Protein AF-K4KGX3-F1 (afdb_monomer)

Radius of gyration: 32.07 Å; Cα contacts (8 Å, |Δi|>4): 216; chains: 1; bounding box: 105×45×101 Å

Secondary structure (DSSP, 8-state):
-HHHHHHHHHHHHHHHTTSSHHHHHHHHHHHHHHHHHHGGGTTS-TTTTTGGGSHHHHHHHHHHHGGGHHHHHHHHTT---EEEETTEEEEEPPPPPTTS-SS--EEEEEEETTTTEEEEEEEETTEEEEEEPPPTT-SSPPPPPPPHHHHHHHHHHHHHHHHHHHHHHHHHHHHHHHHHHHHHHHHHHHTTS-HHHHHHHHHHHHHHHHHHHHHHTTHHHHHHHHHHHHHHHHHHHHTTSS--PPPP--------

pLDDT: mean 71.33, std 20.29, range [33.28, 97.19]

InterPro domains:
  IPR061272 Inhibitor of vertebrate lysozyme (Ivy)-like domain [PF08816] (57-136)

Nearest PDB structures (foldseek):
  5wzp-assembly2_B  TM=5.529E-01  e=9.180E+00  Bifidobacterium bifidum

Foldseek 3Di:
DVVVVVVVVVVVVVVVVVPPVVVVVVVVVVLVVVCVVLVVQFFAQCVVVVVCVPVSNVVCLCVQQPVNSVVQVVQQNQWGGFHDDPQKTKTKGDFDPCPPAPATWIKMWIAGSVQRKIKMWTQDNLAIDITIDCGPPDPDRDDDDDDPVCVVSRVSSVVVVVVVVVVVVVLVCVLVVVVVVVVVVLVVDVVPDDPVVSVVVVVVVVVVSVVVVVVSVCVVVVVVVVVVVVVVVVVVVVVPVPPDDDDDDDDDDDDD

Sequence (256 aa):
MRKLKLGLCLLVCCSLVGCATSLIVGNQMQNRLMGALIKPLVGFDPNDVNLFEIPVVKERMTNLLGEHYEPTMALLRTAQEIQQEGALYYVVSRYAPEEVTQYTNQAAMIWNADTNQLAVLLIEDGLPAMFAEPVEGMVEAITPTLPTELVEGYEQAVAYKQQIENTHKQLQALPDAIEKSIQDSVEHTVQDSEPYKAYSEVMGYKQSLEKTKEQVERIPDEVEKSLQQSGEKTRTRLGKSATSLPQGTSAPASGS

Mean predicted aligned error: 18.02 Å

Structure (mmCIF, N/CA/C/O backbone):
data_AF-K4KGX3-F1
#
_entry.id   AF-K4KGX3-F1
#
loop_
_atom_site.group_PDB
_atom_site.id
_atom_site.type_symbol
_atom_site.label_atom_id
_atom_site.label_alt_id
_atom_site.label_comp_id
_atom_site.label_asym_id
_atom_site.label_entity_id
_atom_site.label_seq_id
_atom_site.pdbx_PDB_ins_code
_atom_site.Cartn_x
_atom_site.Cartn_y
_atom_site.Cartn_z
_atom_site.occupancy
_atom_site.B_iso_or_equiv
_atom_site.auth_seq_id
_atom_site.auth_comp_id
_atom_site.auth_asym_id
_atom_site.auth_atom_id
_atom_site.pdbx_PDB_model_num
ATOM 1 N N . MET A 1 1 ? -21.024 30.608 -56.275 1.00 52.12 1 MET A N 1
ATOM 2 C CA . MET A 1 1 ? -20.796 31.069 -54.881 1.00 52.12 1 MET A CA 1
ATOM 3 C C . MET A 1 1 ? -21.235 30.077 -53.792 1.00 52.12 1 MET A C 1
ATOM 5 O O . MET A 1 1 ? -20.500 29.932 -52.827 1.00 52.12 1 MET A O 1
ATOM 9 N N . ARG A 1 2 ? -22.362 29.350 -53.917 1.00 53.75 2 ARG A N 1
ATOM 10 C CA . ARG A 1 2 ? -22.793 28.354 -52.900 1.00 53.75 2 ARG A CA 1
ATOM 11 C C . ARG A 1 2 ? -21.877 27.124 -52.770 1.00 53.75 2 ARG A C 1
ATOM 13 O O . ARG A 1 2 ? -21.622 26.687 -51.657 1.00 53.75 2 ARG A O 1
ATOM 20 N N . LYS A 1 3 ? -21.322 26.613 -53.876 1.00 50.97 3 LYS A N 1
ATOM 21 C CA . LYS A 1 3 ? -20.429 25.435 -53.853 1.00 50.97 3 LYS A CA 1
ATOM 22 C C . LYS A 1 3 ? -19.034 25.714 -53.269 1.00 50.97 3 LYS A C 1
ATOM 24 O O . LYS A 1 3 ? -18.430 24.815 -52.705 1.00 50.97 3 LYS A O 1
ATOM 29 N N . LEU A 1 4 ? -18.569 26.967 -53.326 1.00 52.38 4 LEU A N 1
ATOM 30 C CA . LEU A 1 4 ? -17.289 27.388 -52.739 1.00 52.38 4 LEU A CA 1
ATOM 31 C C . LEU A 1 4 ? -17.376 27.517 -51.207 1.00 52.38 4 LEU A C 1
ATOM 33 O O . LEU A 1 4 ? -16.448 27.143 -50.502 1.00 52.38 4 LEU A O 1
ATOM 37 N N . LYS A 1 5 ? -18.527 27.970 -50.687 1.00 54.66 5 LYS A N 1
ATOM 38 C CA . LYS A 1 5 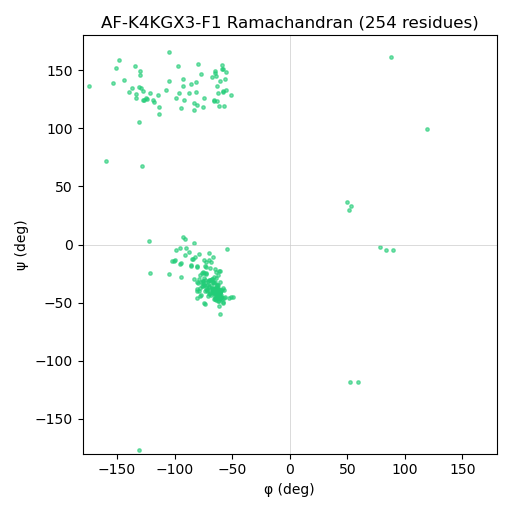? -18.789 28.036 -49.239 1.00 54.66 5 LYS A CA 1
ATOM 39 C C . LYS A 1 5 ? -18.973 26.650 -48.608 1.00 54.66 5 LYS A C 1
ATOM 41 O O . LYS A 1 5 ? -18.568 26.453 -47.470 1.00 54.66 5 LYS A O 1
ATOM 46 N N . LEU A 1 6 ? -19.523 25.687 -49.354 1.00 56.56 6 LEU A N 1
ATOM 47 C CA . LEU A 1 6 ? -19.696 24.310 -48.876 1.00 56.56 6 LEU A CA 1
ATOM 48 C C . LEU A 1 6 ? -18.360 23.548 -48.794 1.00 56.56 6 LEU A C 1
ATOM 50 O O . LEU A 1 6 ? -18.130 22.829 -47.829 1.00 56.56 6 LEU A O 1
ATOM 54 N N . GLY A 1 7 ? -17.457 23.760 -49.761 1.00 58.72 7 GLY A N 1
ATOM 55 C CA . GLY A 1 7 ? -16.110 23.176 -49.732 1.00 58.72 7 GLY A CA 1
ATOM 56 C C . GLY A 1 7 ? -15.231 23.739 -48.611 1.00 58.72 7 GLY A C 1
ATOM 57 O O . GLY A 1 7 ? -14.518 22.987 -47.957 1.00 58.72 7 GLY A O 1
ATOM 58 N N . LEU A 1 8 ? -15.339 25.044 -48.333 1.00 58.88 8 LEU A N 1
ATOM 59 C CA . LEU A 1 8 ? -14.605 25.692 -47.241 1.00 58.88 8 LEU A CA 1
ATOM 60 C C . LEU A 1 8 ? -15.068 25.195 -45.859 1.00 58.88 8 LEU A C 1
ATOM 62 O O . LEU A 1 8 ? -14.241 24.973 -44.984 1.00 58.88 8 LEU A O 1
ATOM 66 N N . CYS A 1 9 ? -16.373 24.966 -45.675 1.00 59.06 9 CYS A N 1
ATOM 67 C CA . CYS A 1 9 ? -16.911 24.429 -44.421 1.00 59.06 9 CYS A CA 1
ATOM 68 C C . CYS A 1 9 ? -16.444 22.987 -44.167 1.00 59.06 9 CYS A C 1
ATOM 70 O O . CYS A 1 9 ? -16.088 22.646 -43.044 1.00 59.06 9 CYS A O 1
ATOM 72 N N . LEU A 1 10 ? -16.387 22.157 -45.215 1.00 59.59 10 LEU A N 1
ATOM 73 C CA . LEU A 1 10 ? -15.948 20.764 -45.097 1.00 59.59 10 LEU A CA 1
ATOM 74 C C . LEU A 1 10 ? -14.438 20.653 -44.811 1.00 59.59 10 LEU A C 1
ATOM 76 O O . LEU A 1 10 ? -14.019 19.806 -44.030 1.00 59.59 10 LEU A O 1
ATOM 80 N N . LEU A 1 11 ? -13.629 21.554 -45.381 1.00 59.22 11 LEU A N 1
ATOM 81 C CA . LEU A 1 11 ? -12.178 21.597 -45.174 1.00 59.22 11 LEU A CA 1
ATOM 82 C C . LEU A 1 11 ? -11.786 22.132 -43.782 1.00 59.22 11 LEU A C 1
ATOM 84 O O . LEU A 1 11 ? -10.792 21.682 -43.218 1.00 59.22 11 LEU A O 1
ATOM 88 N N . VAL A 1 12 ? -12.590 23.029 -43.197 1.00 62.19 12 VAL A N 1
ATOM 89 C CA . VAL A 1 12 ? -12.412 23.518 -41.815 1.00 62.19 12 VAL A CA 1
ATOM 90 C C . VAL A 1 12 ? -12.844 22.472 -40.778 1.00 62.19 12 VAL A C 1
ATOM 92 O O . VAL A 1 12 ? -12.199 22.337 -39.744 1.00 62.19 12 VAL A O 1
ATOM 95 N N . CYS A 1 13 ? -13.877 21.666 -41.046 1.00 57.91 13 CYS A N 1
ATOM 96 C CA . CYS A 1 13 ? -14.270 20.591 -40.127 1.00 57.91 13 CYS A CA 1
ATOM 97 C C . CYS A 1 13 ? -13.233 19.456 -40.047 1.00 57.91 13 CYS A C 1
ATOM 99 O O . CYS A 1 13 ? -13.076 18.864 -38.984 1.00 57.91 13 CYS A O 1
ATOM 101 N N . CYS A 1 14 ? -12.489 19.171 -41.121 1.00 56.81 14 CYS A N 1
ATOM 102 C CA . CYS A 1 14 ? -11.453 18.131 -41.105 1.00 56.81 14 CYS A CA 1
ATOM 103 C C . CYS A 1 14 ? -10.166 18.542 -40.366 1.00 56.81 14 CYS A C 1
ATOM 105 O O . CYS A 1 14 ? -9.447 17.665 -39.894 1.00 56.81 14 CYS A O 1
ATOM 107 N N . SER A 1 15 ? -9.870 19.840 -40.229 1.00 57.84 15 SER A N 1
ATOM 108 C CA . SER A 1 15 ? -8.663 20.309 -39.531 1.00 57.84 15 SER A CA 1
ATOM 109 C C . SER A 1 15 ? -8.832 20.452 -38.013 1.00 57.84 15 SER A C 1
ATOM 111 O O . SER A 1 15 ? -7.829 20.463 -37.306 1.00 57.84 15 SER A O 1
ATOM 113 N N . LEU A 1 16 ? -10.066 20.498 -37.487 1.00 53.00 16 LEU A N 1
ATOM 114 C CA . LEU A 1 16 ? -10.316 20.582 -36.037 1.00 53.00 16 LEU A CA 1
ATOM 115 C C . LEU A 1 16 ? -10.337 19.219 -35.316 1.00 53.00 16 LEU A C 1
ATOM 117 O O . LEU A 1 16 ? -10.156 19.176 -34.101 1.00 53.00 16 LEU A O 1
ATOM 121 N N . VAL A 1 17 ? -10.508 18.101 -36.029 1.00 56.62 17 VAL A N 1
ATOM 122 C CA . VAL A 1 17 ? -10.560 16.751 -35.418 1.00 56.62 17 VAL A CA 1
ATOM 123 C C . VAL A 1 17 ? -9.154 16.179 -35.144 1.00 56.62 17 VAL A C 1
ATOM 125 O O . VAL A 1 17 ? -9.010 15.209 -34.409 1.00 56.62 17 VAL A O 1
ATOM 128 N N . GLY A 1 18 ? -8.092 16.809 -35.663 1.00 52.88 18 GLY A N 1
ATOM 129 C CA . GLY A 1 18 ? -6.705 16.346 -35.505 1.00 52.88 18 GLY A CA 1
ATOM 130 C C . GLY A 1 18 ? -6.033 16.668 -34.163 1.00 52.88 18 GLY A C 1
ATOM 131 O O . GLY A 1 18 ? -4.937 16.175 -33.912 1.00 52.88 18 GLY A O 1
ATOM 132 N N . CYS A 1 19 ? -6.648 17.478 -33.295 1.00 55.59 19 CYS A N 1
ATOM 133 C CA . CYS A 1 19 ? -6.020 17.910 -32.037 1.00 55.59 19 CYS A CA 1
ATOM 134 C C . CYS A 1 19 ? -6.522 17.167 -30.788 1.00 55.59 19 CYS A C 1
ATOM 136 O O . CYS A 1 19 ? -5.875 17.243 -29.748 1.00 55.59 19 CYS A O 1
ATOM 138 N N . ALA A 1 20 ? -7.634 16.430 -30.871 1.00 51.97 20 ALA A N 1
ATOM 139 C CA . ALA A 1 20 ? -8.210 15.732 -29.715 1.00 51.97 20 ALA A CA 1
ATOM 140 C C . ALA A 1 20 ? -7.776 14.257 -29.599 1.00 51.97 20 ALA A C 1
ATOM 142 O O . ALA A 1 20 ? -7.892 13.659 -28.533 1.00 51.97 20 ALA A O 1
ATOM 143 N N . THR A 1 21 ? -7.237 13.657 -30.664 1.00 51.06 21 THR A N 1
ATOM 144 C CA . THR A 1 21 ? -6.827 12.240 -30.668 1.00 51.06 21 THR A CA 1
ATOM 145 C C . THR A 1 21 ? -5.466 11.982 -30.018 1.00 51.06 21 THR A C 1
ATOM 147 O O . THR A 1 21 ? -5.195 10.854 -29.613 1.00 51.06 21 THR A O 1
ATOM 150 N N . SER A 1 22 ? -4.613 12.999 -29.860 1.00 49.84 22 SER A N 1
ATOM 151 C CA . SER A 1 22 ? -3.269 12.817 -29.283 1.00 49.84 22 SER A CA 1
ATOM 152 C C . SER A 1 22 ? -3.274 12.555 -27.773 1.00 49.84 22 SER A C 1
ATOM 154 O O . SER A 1 22 ? -2.355 11.917 -27.270 1.00 49.84 22 SER A O 1
ATOM 156 N N . LEU A 1 23 ? -4.310 12.989 -27.048 1.00 50.88 23 LEU A N 1
ATOM 157 C CA . LEU A 1 23 ? -4.444 12.730 -25.606 1.00 50.88 23 LEU A CA 1
ATOM 158 C C . LEU A 1 23 ? -4.868 11.284 -25.307 1.00 50.88 23 LEU A C 1
ATOM 160 O O . LEU A 1 23 ? -4.430 10.712 -24.316 1.00 50.88 23 LEU A O 1
ATOM 164 N N . ILE A 1 24 ? -5.647 10.667 -26.199 1.00 52.00 24 ILE A N 1
ATOM 165 C CA . ILE A 1 24 ? -6.126 9.285 -26.037 1.00 52.00 24 ILE A CA 1
ATOM 166 C C . ILE A 1 24 ? -5.006 8.276 -26.350 1.00 52.00 24 ILE A C 1
ATOM 168 O O . ILE A 1 24 ? -4.874 7.261 -25.674 1.00 52.00 24 ILE A O 1
ATOM 172 N N . VAL A 1 25 ? -4.141 8.572 -27.329 1.00 50.47 25 VAL A N 1
ATOM 173 C CA . VAL A 1 25 ? -2.961 7.735 -27.639 1.00 50.47 25 VAL A CA 1
ATOM 174 C C . VAL A 1 25 ? -1.832 7.925 -26.612 1.00 50.47 25 VAL A C 1
ATOM 176 O O . VAL A 1 25 ? -1.026 7.019 -26.406 1.00 50.47 25 VAL A O 1
ATOM 179 N N . GLY A 1 26 ? -1.789 9.072 -25.926 1.00 51.06 26 GLY A N 1
ATOM 180 C CA . GLY A 1 26 ? -0.804 9.350 -24.878 1.00 51.06 26 GLY A CA 1
ATOM 181 C C . GLY A 1 26 ? -0.889 8.397 -23.681 1.00 51.06 26 GLY A C 1
ATOM 182 O O . GLY A 1 26 ? 0.149 8.007 -23.147 1.00 51.06 26 GLY A O 1
ATOM 183 N N . ASN A 1 27 ? -2.093 7.953 -23.299 1.00 54.47 27 ASN A N 1
ATOM 184 C CA . ASN A 1 27 ? -2.271 7.154 -22.081 1.00 54.47 27 ASN A CA 1
ATOM 185 C C . ASN A 1 27 ? -1.838 5.684 -22.244 1.00 54.47 27 ASN A C 1
ATOM 187 O O . ASN A 1 27 ? -1.243 5.096 -21.343 1.00 54.47 27 ASN A O 1
ATOM 191 N N . GLN A 1 28 ? -1.989 5.105 -23.444 1.00 56.62 28 GLN A N 1
ATOM 192 C CA . GLN A 1 28 ? -1.482 3.751 -23.725 1.00 56.62 28 GLN A CA 1
ATOM 193 C C . GLN A 1 28 ? 0.051 3.652 -23.648 1.00 56.62 28 GLN A C 1
ATOM 195 O O . GLN A 1 28 ? 0.595 2.596 -23.319 1.00 56.62 28 GLN A O 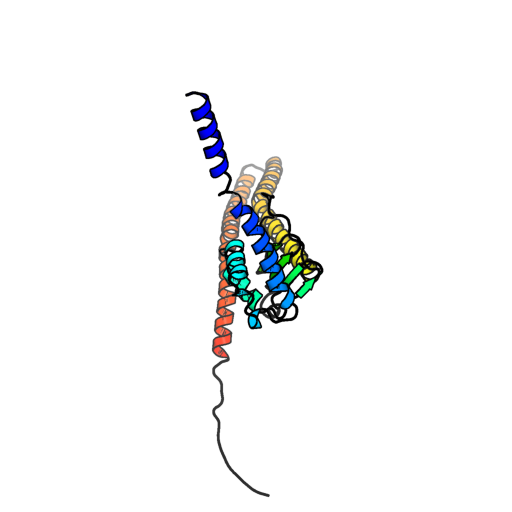1
ATOM 200 N N . MET A 1 29 ? 0.760 4.748 -23.931 1.00 60.47 29 MET A N 1
ATOM 201 C CA . MET A 1 29 ? 2.216 4.813 -23.782 1.00 60.47 29 MET A CA 1
ATOM 202 C C . MET A 1 29 ? 2.640 4.846 -22.309 1.00 60.47 29 MET A C 1
ATOM 204 O O . MET A 1 29 ? 3.605 4.176 -21.948 1.00 60.47 29 MET A O 1
ATOM 208 N N . GLN A 1 30 ? 1.908 5.564 -21.451 1.00 61.66 30 GLN A N 1
ATOM 209 C CA . GLN A 1 30 ? 2.159 5.590 -20.001 1.00 61.66 30 GLN A CA 1
ATOM 210 C C . GLN A 1 30 ? 1.932 4.212 -19.366 1.00 61.66 30 GLN A C 1
ATOM 212 O O . GLN A 1 30 ? 2.707 3.761 -18.524 1.00 61.66 30 GLN A O 1
ATOM 217 N N . ASN A 1 31 ? 0.916 3.511 -19.858 1.00 61.81 31 ASN A N 1
ATOM 218 C CA . ASN A 1 31 ? 0.537 2.176 -19.432 1.00 61.81 31 ASN A CA 1
ATOM 219 C C . ASN A 1 31 ? 1.645 1.130 -19.736 1.00 61.81 31 ASN A C 1
ATOM 221 O O . ASN A 1 31 ? 2.067 0.358 -18.872 1.00 61.81 31 ASN A O 1
ATOM 225 N N . ARG A 1 32 ? 2.263 1.208 -20.925 1.00 68.25 32 ARG A N 1
ATOM 226 C CA . ARG A 1 32 ? 3.453 0.399 -21.267 1.00 68.25 32 ARG A CA 1
ATOM 227 C C . ARG A 1 32 ? 4.719 0.815 -20.518 1.00 68.25 32 ARG A C 1
ATOM 229 O O . ARG A 1 32 ? 5.572 -0.036 -20.265 1.00 68.25 32 ARG A O 1
ATOM 236 N N . LEU A 1 33 ? 4.851 2.097 -20.184 1.00 75.50 33 LEU A N 1
ATOM 237 C CA . LEU A 1 33 ? 6.023 2.635 -19.498 1.00 75.50 33 LEU A CA 1
ATOM 238 C C . LEU A 1 33 ? 6.155 2.064 -18.084 1.00 75.50 33 LEU A C 1
ATOM 240 O O . LEU A 1 33 ? 7.234 1.603 -17.725 1.00 75.50 33 LEU A O 1
ATOM 244 N N . MET A 1 34 ? 5.066 2.033 -17.314 1.00 79.50 34 MET A N 1
ATOM 245 C CA . MET A 1 34 ? 5.088 1.498 -15.949 1.00 79.50 34 MET A CA 1
ATOM 246 C C . MET A 1 34 ? 5.481 0.023 -15.906 1.00 79.50 34 MET A C 1
ATOM 248 O O . MET A 1 34 ? 6.354 -0.365 -15.132 1.00 79.50 34 MET A O 1
ATOM 252 N N . GLY A 1 35 ? 4.926 -0.788 -16.808 1.00 76.81 35 GLY A N 1
ATOM 253 C CA . GLY A 1 35 ? 5.306 -2.195 -16.906 1.00 76.81 35 GLY A CA 1
ATOM 254 C C . GLY A 1 35 ? 6.736 -2.422 -17.359 1.00 76.81 35 GLY A C 1
ATOM 255 O O . GLY A 1 35 ? 7.403 -3.306 -16.832 1.00 76.81 35 GLY A O 1
ATOM 256 N N . ALA A 1 36 ? 7.228 -1.628 -18.309 1.00 82.56 36 ALA A N 1
ATOM 257 C CA . ALA A 1 36 ? 8.626 -1.695 -18.725 1.00 82.56 36 ALA A CA 1
ATOM 258 C C . ALA A 1 36 ? 9.591 -1.260 -17.608 1.00 82.56 36 ALA A C 1
ATOM 260 O O . ALA A 1 36 ? 10.726 -1.727 -17.575 1.00 82.56 36 ALA A O 1
ATOM 261 N N . LEU A 1 37 ? 9.134 -0.389 -16.707 1.00 86.25 37 LEU A N 1
ATOM 262 C CA . LEU A 1 37 ? 9.908 0.134 -15.589 1.00 86.25 37 LEU A CA 1
ATOM 263 C C . LEU A 1 37 ? 9.966 -0.838 -14.407 1.00 86.25 37 LEU A C 1
ATOM 265 O O . LEU A 1 37 ? 11.046 -1.059 -13.879 1.00 86.25 37 LEU A O 1
ATOM 269 N N . ILE A 1 38 ? 8.838 -1.431 -14.004 1.00 87.75 38 ILE A N 1
ATOM 270 C CA . ILE A 1 38 ? 8.779 -2.285 -12.806 1.00 87.75 38 ILE A CA 1
ATOM 271 C C . ILE A 1 38 ? 9.288 -3.704 -13.087 1.00 87.75 38 ILE A C 1
ATOM 273 O O . ILE A 1 38 ? 9.982 -4.277 -12.252 1.00 87.75 38 ILE A O 1
ATOM 277 N N . LYS A 1 39 ? 8.998 -4.276 -14.265 1.00 89.75 39 LYS A N 1
ATOM 278 C CA . LYS A 1 39 ? 9.360 -5.671 -14.588 1.00 89.75 39 LYS A CA 1
ATOM 279 C C . LYS A 1 39 ? 10.841 -6.010 -14.370 1.00 89.75 39 LYS A C 1
ATOM 281 O O . LYS A 1 39 ? 11.106 -7.054 -13.784 1.00 89.75 39 LYS A O 1
ATOM 286 N N . PRO A 1 40 ? 11.810 -5.182 -14.806 1.00 93.19 40 PRO A N 1
ATOM 287 C CA . PRO A 1 40 ? 13.228 -5.464 -14.587 1.00 93.19 40 PRO A CA 1
ATOM 288 C C . PRO A 1 40 ? 13.680 -5.324 -13.127 1.00 93.19 40 PRO A C 1
ATOM 290 O O . PRO A 1 40 ? 14.789 -5.740 -12.812 1.00 93.19 40 PRO A O 1
ATOM 293 N N . LEU A 1 41 ? 12.861 -4.710 -12.267 1.00 94.69 41 LEU A N 1
ATOM 294 C CA . LEU A 1 41 ? 13.182 -4.420 -10.867 1.00 94.69 41 LEU A CA 1
ATOM 295 C C . LEU A 1 41 ? 12.658 -5.491 -9.903 1.00 94.69 41 LEU A C 1
ATOM 297 O O . LEU A 1 41 ? 12.915 -5.401 -8.707 1.00 94.69 41 LEU A O 1
ATOM 301 N N . VAL A 1 42 ? 11.943 -6.506 -10.396 1.00 95.94 42 VAL A N 1
ATOM 302 C CA . VAL A 1 42 ? 11.516 -7.640 -9.566 1.00 95.94 42 VAL A CA 1
ATOM 303 C C . VAL A 1 42 ? 12.745 -8.312 -8.953 1.00 95.94 42 VAL A C 1
ATOM 305 O O . VAL A 1 42 ? 13.720 -8.592 -9.652 1.00 95.94 42 VAL A O 1
ATOM 308 N N . GLY A 1 43 ? 12.692 -8.556 -7.646 1.00 95.88 43 GLY A N 1
ATOM 309 C CA . GLY A 1 43 ? 13.798 -9.111 -6.868 1.00 95.88 43 GLY A CA 1
ATOM 310 C C . GLY A 1 43 ? 14.756 -8.081 -6.263 1.00 95.88 43 GLY A C 1
ATOM 311 O O . GLY A 1 43 ? 15.666 -8.461 -5.530 1.00 95.88 43 GLY A O 1
ATOM 312 N N . PHE A 1 44 ? 14.587 -6.788 -6.556 1.00 97.19 44 PHE A N 1
ATOM 313 C CA . PHE A 1 44 ? 15.398 -5.723 -5.960 1.00 97.19 44 PHE A CA 1
ATOM 314 C C . PHE A 1 44 ? 14.701 -5.071 -4.765 1.00 97.19 44 PHE A C 1
ATOM 316 O O . PHE A 1 44 ? 13.471 -4.992 -4.722 1.00 97.19 44 PHE A O 1
ATOM 323 N N . ASP A 1 45 ? 15.497 -4.525 -3.841 1.00 96.56 45 ASP A N 1
ATOM 324 C CA . ASP A 1 45 ? 14.997 -3.630 -2.797 1.00 96.56 45 ASP A CA 1
ATOM 325 C C . ASP A 1 45 ? 14.480 -2.330 -3.444 1.00 96.56 45 ASP A C 1
ATOM 327 O O . ASP A 1 45 ? 15.227 -1.668 -4.178 1.00 96.56 45 ASP A O 1
ATOM 331 N N . PRO A 1 46 ? 13.209 -1.942 -3.209 1.00 96.25 46 PRO A N 1
ATOM 332 C CA . PRO A 1 46 ? 12.609 -0.758 -3.823 1.00 96.25 46 PRO A CA 1
ATOM 333 C C . PRO A 1 46 ? 13.323 0.548 -3.448 1.00 96.25 46 PRO A C 1
ATOM 335 O O . PRO A 1 46 ? 13.234 1.522 -4.199 1.00 96.25 46 PRO A O 1
ATOM 338 N N . ASN A 1 47 ? 14.040 0.585 -2.323 1.00 95.69 47 ASN A N 1
ATOM 339 C CA . ASN A 1 47 ? 14.829 1.739 -1.905 1.00 95.69 47 ASN A CA 1
ATOM 340 C C . ASN A 1 47 ? 16.159 1.812 -2.661 1.00 95.69 47 ASN A C 1
ATOM 342 O O . ASN A 1 47 ? 16.537 2.894 -3.108 1.00 95.69 47 ASN A O 1
ATOM 346 N N . ASP A 1 48 ? 16.826 0.675 -2.884 1.00 97.06 48 ASP A N 1
ATOM 347 C CA . ASP A 1 48 ? 18.091 0.621 -3.633 1.00 97.06 48 ASP A CA 1
ATOM 348 C C . ASP A 1 48 ? 17.909 1.073 -5.088 1.00 97.06 48 ASP A C 1
ATOM 350 O O . ASP A 1 48 ? 18.759 1.765 -5.657 1.00 97.06 48 ASP A O 1
ATOM 354 N N . VAL A 1 49 ? 16.763 0.732 -5.686 1.00 95.69 49 VAL A N 1
ATOM 355 C CA . VAL A 1 49 ? 16.407 1.149 -7.053 1.00 95.69 49 VAL A CA 1
ATOM 356 C C . VAL A 1 49 ? 15.628 2.465 -7.103 1.00 95.69 49 VAL A C 1
ATOM 358 O O . VAL A 1 49 ? 15.220 2.894 -8.182 1.00 95.69 49 VAL A O 1
ATOM 361 N N . ASN A 1 50 ? 15.438 3.129 -5.956 1.00 96.00 50 ASN A N 1
ATOM 362 C CA . ASN A 1 50 ? 14.683 4.376 -5.814 1.00 96.00 50 ASN A CA 1
ATOM 363 C C . ASN A 1 50 ? 13.289 4.330 -6.468 1.00 96.00 50 ASN A C 1
ATOM 365 O O . ASN A 1 50 ? 12.835 5.331 -7.024 1.00 96.00 50 ASN A O 1
ATOM 369 N N . LEU A 1 51 ? 12.599 3.183 -6.400 1.00 95.94 51 LEU A N 1
ATOM 370 C CA . LEU A 1 51 ? 11.305 2.946 -7.054 1.00 95.94 51 LEU A CA 1
ATOM 371 C C . LEU A 1 51 ? 10.305 4.070 -6.762 1.00 95.94 51 LEU A C 1
ATOM 373 O O . LEU A 1 51 ? 9.641 4.575 -7.664 1.00 95.94 51 LEU A O 1
ATOM 377 N N . PHE A 1 52 ? 10.233 4.484 -5.499 1.00 95.88 52 PHE A N 1
ATOM 378 C CA . PHE A 1 52 ? 9.288 5.490 -5.017 1.00 95.88 52 PHE A CA 1
ATOM 379 C C . PHE A 1 52 ? 9.633 6.930 -5.410 1.00 95.88 52 PHE A C 1
ATOM 381 O O . PHE A 1 52 ? 8.790 7.814 -5.289 1.00 95.88 52 PHE A O 1
ATOM 388 N N . GLU A 1 53 ? 10.852 7.179 -5.890 1.00 95.00 53 GLU A N 1
ATOM 389 C CA . GLU A 1 53 ? 11.282 8.500 -6.358 1.00 95.00 53 GLU A CA 1
ATOM 390 C C . GLU A 1 53 ? 11.195 8.631 -7.885 1.00 95.00 53 GLU A C 1
ATOM 392 O O . GLU A 1 53 ? 11.388 9.718 -8.434 1.00 95.00 53 GLU A O 1
ATOM 397 N N . ILE A 1 54 ? 10.854 7.544 -8.585 1.00 93.31 54 ILE A N 1
ATOM 398 C CA . ILE A 1 54 ? 10.573 7.572 -10.017 1.00 93.31 54 ILE A CA 1
ATOM 399 C C . ILE A 1 54 ? 9.343 8.470 -10.236 1.00 93.31 54 ILE A C 1
ATOM 401 O O . ILE A 1 54 ? 8.288 8.174 -9.672 1.00 93.31 54 ILE A O 1
ATOM 405 N N . PRO A 1 55 ? 9.424 9.532 -11.067 1.00 91.81 55 PRO A N 1
ATOM 406 C CA . PRO A 1 55 ? 8.376 10.551 -11.158 1.00 91.81 55 PRO A CA 1
ATOM 407 C C . PRO A 1 55 ? 6.969 9.990 -11.376 1.00 91.81 55 PRO A C 1
ATOM 409 O O . PRO A 1 55 ? 6.047 10.348 -10.655 1.00 91.81 55 PRO A O 1
ATOM 412 N N . VAL A 1 56 ? 6.817 9.029 -12.292 1.00 89.94 56 VAL A N 1
ATOM 413 C CA . VAL A 1 56 ? 5.515 8.410 -12.585 1.00 89.94 56 VAL A CA 1
ATOM 414 C C . VAL A 1 56 ? 4.953 7.588 -11.415 1.00 89.94 56 VAL A C 1
ATOM 416 O O . VAL A 1 56 ? 3.741 7.545 -11.235 1.00 89.94 56 VAL A O 1
ATOM 419 N N . VAL A 1 57 ? 5.803 6.961 -10.595 1.00 92.69 57 VAL A N 1
ATOM 420 C CA . VAL A 1 57 ? 5.369 6.239 -9.385 1.00 92.69 57 VAL A CA 1
ATOM 421 C C . VAL A 1 57 ? 4.967 7.245 -8.316 1.00 92.69 57 VAL A C 1
ATOM 423 O O . VAL A 1 57 ? 3.867 7.172 -7.774 1.00 92.69 57 VAL A O 1
ATOM 426 N N . LYS A 1 58 ? 5.848 8.213 -8.054 1.00 94.62 58 LYS A N 1
ATOM 427 C CA . LYS A 1 58 ? 5.670 9.239 -7.030 1.00 94.62 58 LYS A CA 1
ATOM 428 C C . LYS A 1 58 ? 4.397 10.047 -7.247 1.00 94.62 58 LYS A C 1
ATOM 430 O O . LYS A 1 58 ? 3.587 10.157 -6.336 1.00 94.62 58 LYS A O 1
ATOM 435 N N . GLU A 1 59 ? 4.194 10.557 -8.460 1.00 93.75 59 GLU A N 1
ATOM 436 C CA . GLU A 1 59 ? 3.018 11.358 -8.813 1.00 93.75 59 GLU A CA 1
ATOM 437 C C . GLU A 1 59 ? 1.717 10.576 -8.604 1.00 93.75 59 GLU A C 1
ATOM 439 O O . GLU A 1 59 ? 0.781 11.094 -7.997 1.00 93.75 59 GLU A O 1
ATOM 444 N N . ARG A 1 60 ? 1.664 9.313 -9.047 1.00 92.81 60 ARG A N 1
ATOM 445 C CA . ARG A 1 60 ? 0.482 8.458 -8.859 1.00 92.81 60 ARG A CA 1
ATOM 446 C C . ARG A 1 60 ? 0.220 8.170 -7.389 1.00 92.81 60 ARG A C 1
ATOM 448 O O . ARG A 1 60 ? -0.906 8.341 -6.938 1.00 92.81 60 ARG A O 1
ATOM 455 N N . MET A 1 61 ? 1.256 7.815 -6.631 1.00 95.31 61 MET A N 1
ATOM 456 C CA . MET A 1 61 ? 1.150 7.570 -5.191 1.00 95.31 61 MET A CA 1
ATOM 457 C C . MET A 1 61 ? 0.676 8.816 -4.434 1.00 95.31 61 MET A C 1
ATOM 459 O O . MET A 1 61 ? -0.228 8.719 -3.609 1.00 95.31 61 MET A O 1
ATOM 463 N N . THR A 1 62 ? 1.233 9.995 -4.727 1.00 95.88 62 THR A N 1
ATOM 464 C CA . THR A 1 62 ? 0.810 11.257 -4.100 1.00 95.88 62 THR A CA 1
ATOM 465 C C . THR A 1 62 ? -0.644 11.591 -4.430 1.00 95.88 62 THR A C 1
ATOM 467 O O . THR A 1 62 ? -1.407 11.923 -3.525 1.00 95.88 62 THR A O 1
ATOM 470 N N . ASN A 1 63 ? -1.049 11.454 -5.696 1.00 94.25 63 ASN A N 1
ATOM 471 C CA . ASN A 1 63 ? -2.427 11.717 -6.117 1.00 94.25 63 ASN A CA 1
ATOM 472 C C . ASN A 1 63 ? -3.426 10.723 -5.511 1.00 94.25 63 ASN A C 1
ATOM 474 O O . ASN A 1 63 ? -4.538 11.112 -5.163 1.00 94.25 63 ASN A O 1
ATOM 478 N N . LEU A 1 64 ? -3.035 9.452 -5.397 1.00 94.50 64 LEU A N 1
ATOM 479 C CA . LEU A 1 64 ? -3.884 8.383 -4.884 1.00 94.50 64 LEU A CA 1
ATOM 480 C C . LEU A 1 64 ? -4.077 8.470 -3.365 1.00 94.50 64 LEU A C 1
ATOM 482 O O . LEU A 1 64 ? -5.174 8.216 -2.874 1.00 94.50 64 LEU A O 1
ATOM 486 N N . LEU A 1 65 ? -3.017 8.810 -2.627 1.00 95.31 65 LEU A N 1
ATOM 487 C CA . LEU A 1 65 ? -3.008 8.737 -1.164 1.00 95.31 65 LEU A CA 1
ATOM 488 C C . LEU A 1 65 ? -3.367 10.051 -0.473 1.00 95.31 65 LEU A C 1
ATOM 490 O O . LEU A 1 65 ? -3.870 10.017 0.650 1.00 95.31 65 LEU A O 1
ATOM 494 N N . GLY A 1 66 ? -3.107 11.203 -1.100 1.00 95.06 66 GLY A N 1
ATOM 495 C CA . GLY A 1 66 ? -3.366 12.508 -0.494 1.00 95.06 66 GLY A CA 1
ATOM 496 C C . GLY A 1 66 ? -2.732 12.633 0.897 1.00 95.06 66 GLY A C 1
ATOM 497 O O . GLY A 1 66 ? -1.518 12.512 1.050 1.00 95.06 66 GLY A O 1
ATOM 498 N N . GLU A 1 67 ? -3.560 12.839 1.922 1.00 94.94 67 GLU A N 1
ATOM 499 C CA . GLU A 1 67 ? -3.125 12.981 3.321 1.00 94.94 67 GLU A CA 1
ATOM 500 C C . GLU A 1 67 ? -2.475 11.706 3.892 1.00 94.94 67 GLU A C 1
ATOM 502 O O . GLU A 1 67 ? -1.633 11.792 4.784 1.00 94.94 67 GLU A O 1
ATOM 507 N N . HIS A 1 68 ? -2.781 10.531 3.332 1.00 93.94 68 HIS A N 1
ATOM 508 C CA . HIS A 1 68 ? -2.186 9.255 3.743 1.00 93.94 68 HIS A CA 1
ATOM 509 C C . HIS A 1 68 ? -0.825 8.977 3.088 1.00 93.94 68 HIS A C 1
ATOM 511 O O . HIS A 1 68 ? -0.237 7.922 3.332 1.00 93.94 68 HIS A O 1
ATOM 517 N N . TYR A 1 69 ? -0.302 9.888 2.256 1.00 96.56 69 TYR A N 1
ATOM 518 C CA . TYR A 1 69 ? 0.941 9.659 1.516 1.00 96.56 69 TYR A CA 1
ATOM 519 C C . TYR A 1 69 ? 2.134 9.413 2.449 1.00 96.56 69 TYR A C 1
ATOM 521 O O . TYR A 1 69 ? 2.725 8.338 2.416 1.00 96.56 69 TYR A O 1
ATOM 529 N N . GLU A 1 70 ? 2.470 10.368 3.319 1.00 94.38 70 GLU A N 1
ATOM 530 C CA . GLU A 1 70 ? 3.631 10.251 4.213 1.00 94.38 70 GLU A CA 1
ATOM 531 C C . GLU A 1 70 ? 3.596 9.024 5.146 1.00 94.38 70 GLU A C 1
ATOM 533 O O . GLU A 1 70 ? 4.587 8.285 5.157 1.00 94.38 70 GLU A O 1
ATOM 538 N N . PRO A 1 71 ? 2.503 8.730 5.885 1.00 91.19 71 PRO A N 1
ATOM 539 C CA . PRO A 1 71 ? 2.465 7.546 6.750 1.00 91.19 71 PRO A CA 1
ATOM 540 C C . PRO A 1 71 ? 2.582 6.237 5.956 1.00 91.19 71 PRO A C 1
ATOM 542 O O . PRO A 1 71 ? 3.330 5.340 6.351 1.00 91.19 71 PRO A O 1
ATOM 545 N N . THR A 1 72 ? 1.946 6.148 4.784 1.00 94.56 72 THR A N 1
ATOM 546 C CA . THR A 1 72 ? 2.086 4.978 3.901 1.00 94.56 72 THR A CA 1
ATOM 547 C C . THR A 1 72 ? 3.530 4.822 3.426 1.00 94.56 72 THR A C 1
ATOM 549 O O . THR A 1 72 ? 4.095 3.729 3.475 1.00 94.56 72 THR A O 1
ATOM 552 N N . MET A 1 73 ? 4.161 5.911 2.983 1.00 95.62 73 MET A N 1
ATOM 553 C CA . MET A 1 73 ? 5.532 5.870 2.481 1.00 95.62 73 MET A CA 1
ATOM 554 C C . MET A 1 73 ? 6.546 5.529 3.574 1.00 95.62 73 MET A C 1
ATOM 556 O O . MET A 1 73 ? 7.549 4.877 3.282 1.00 95.62 73 MET A O 1
ATOM 560 N N . ALA A 1 74 ? 6.300 5.929 4.825 1.00 93.25 74 ALA A N 1
ATOM 561 C CA . ALA A 1 74 ? 7.131 5.536 5.960 1.00 93.25 74 ALA A CA 1
ATOM 562 C C . ALA A 1 74 ? 7.163 4.008 6.138 1.00 93.25 74 ALA A C 1
ATOM 564 O O . ALA A 1 74 ? 8.230 3.446 6.386 1.00 93.25 74 ALA A O 1
ATOM 565 N N . LEU A 1 75 ? 6.025 3.336 5.937 1.00 93.56 75 LEU A N 1
ATOM 566 C CA . LEU A 1 75 ? 5.933 1.877 5.967 1.00 93.56 75 LEU A CA 1
ATOM 567 C C . LEU A 1 75 ? 6.542 1.251 4.708 1.00 93.56 75 LEU A C 1
ATOM 569 O O . LEU A 1 75 ? 7.400 0.377 4.815 1.00 93.56 75 LEU A O 1
ATOM 573 N N . LEU A 1 76 ? 6.162 1.708 3.512 1.00 95.31 76 LEU A N 1
ATOM 574 C CA . LEU A 1 76 ? 6.627 1.124 2.246 1.00 95.31 76 LEU A CA 1
ATOM 575 C C . LEU A 1 76 ? 8.147 1.198 2.061 1.00 95.31 76 LEU A C 1
ATOM 577 O O . LEU A 1 76 ? 8.735 0.276 1.503 1.00 95.31 76 LEU A O 1
ATOM 581 N N . ARG A 1 77 ? 8.809 2.235 2.588 1.00 94.94 77 ARG A N 1
ATOM 582 C CA . ARG A 1 77 ? 10.280 2.342 2.571 1.00 94.94 77 ARG A CA 1
ATOM 583 C C . ARG A 1 77 ? 10.988 1.294 3.430 1.00 94.94 77 ARG A C 1
ATOM 585 O O . ARG A 1 77 ? 12.197 1.135 3.327 1.00 94.94 77 ARG A O 1
ATOM 592 N N . THR A 1 78 ? 10.266 0.543 4.258 1.00 92.81 78 THR A N 1
ATOM 593 C CA . THR A 1 78 ? 10.847 -0.596 4.984 1.00 92.81 78 THR A CA 1
ATOM 594 C C . THR A 1 78 ? 10.879 -1.880 4.155 1.00 92.81 78 THR A C 1
ATOM 596 O O . THR A 1 78 ? 11.529 -2.840 4.568 1.00 92.81 78 THR A O 1
ATOM 599 N N . ALA A 1 79 ? 10.182 -1.921 3.015 1.00 94.56 79 ALA A N 1
ATOM 600 C CA . ALA A 1 79 ? 10.098 -3.098 2.163 1.00 94.56 79 ALA A CA 1
ATOM 601 C C . ALA A 1 79 ? 11.475 -3.566 1.674 1.00 94.56 79 ALA A C 1
ATOM 603 O O . ALA A 1 79 ? 12.397 -2.768 1.538 1.00 94.56 79 ALA A O 1
ATOM 604 N N . GLN A 1 80 ? 11.598 -4.870 1.430 1.00 94.00 80 GLN A N 1
ATOM 605 C CA . GLN A 1 80 ? 12.868 -5.516 1.062 1.00 94.00 80 GLN A CA 1
ATOM 606 C C . GLN A 1 80 ? 12.960 -5.877 -0.404 1.00 94.00 80 GLN A C 1
ATOM 608 O O . GLN A 1 80 ? 14.054 -6.044 -0.928 1.00 94.00 80 GLN A O 1
ATOM 613 N N . GLU A 1 81 ? 11.813 -6.077 -1.039 1.00 95.88 81 GLU A N 1
ATOM 614 C CA . GLU A 1 81 ? 11.773 -6.698 -2.344 1.00 95.88 81 GLU A CA 1
ATOM 615 C C . GLU A 1 81 ? 10.537 -6.240 -3.103 1.00 95.88 81 GLU A C 1
ATOM 617 O O . GLU A 1 81 ? 9.436 -6.120 -2.553 1.00 95.88 81 GLU A O 1
ATOM 622 N N . ILE A 1 82 ? 10.745 -5.988 -4.388 1.00 96.94 82 ILE A N 1
ATOM 623 C CA . ILE A 1 82 ? 9.687 -5.869 -5.378 1.00 96.94 82 ILE A CA 1
ATOM 624 C C . ILE A 1 82 ? 9.336 -7.283 -5.832 1.00 96.94 82 ILE A C 1
ATOM 626 O O . ILE A 1 82 ? 10.154 -7.971 -6.443 1.00 96.94 82 ILE A O 1
ATOM 630 N N . GLN A 1 83 ? 8.112 -7.703 -5.553 1.00 96.62 83 GLN A N 1
ATOM 631 C CA . GLN A 1 83 ? 7.624 -9.049 -5.814 1.00 96.62 83 GLN A CA 1
ATOM 632 C C . GLN A 1 83 ? 6.685 -9.085 -7.027 1.00 96.62 83 GLN A C 1
ATOM 634 O O . GLN A 1 83 ? 6.202 -8.050 -7.502 1.00 96.62 83 GLN A O 1
ATOM 639 N N . GLN A 1 84 ? 6.419 -10.291 -7.533 1.00 96.19 84 GLN A N 1
ATOM 640 C CA . GLN A 1 84 ? 5.489 -10.515 -8.636 1.00 96.19 84 GLN A CA 1
ATOM 641 C C . GLN A 1 84 ? 4.638 -11.775 -8.415 1.00 96.19 84 GLN A C 1
ATOM 643 O O . GLN A 1 84 ? 5.173 -12.860 -8.203 1.00 96.19 84 GLN A O 1
ATOM 648 N N . GLU A 1 85 ? 3.319 -11.647 -8.586 1.00 95.44 85 GLU A N 1
ATOM 649 C CA . GLU A 1 85 ? 2.349 -12.750 -8.587 1.00 95.44 85 GLU A CA 1
ATOM 650 C C . GLU A 1 85 ? 1.435 -12.620 -9.813 1.00 95.44 85 GLU A C 1
ATOM 652 O O . GLU A 1 85 ? 0.567 -11.750 -9.893 1.00 95.44 85 GLU A O 1
ATOM 657 N N . GLY A 1 86 ? 1.652 -13.465 -10.824 1.00 93.44 86 GLY A N 1
ATOM 658 C CA . GLY A 1 86 ? 0.935 -13.354 -12.096 1.00 93.44 86 GLY A CA 1
ATOM 659 C C . GLY A 1 86 ? 1.165 -11.990 -12.762 1.00 93.44 86 GLY A C 1
ATOM 660 O O . GLY A 1 86 ? 2.299 -11.649 -13.111 1.00 93.44 86 GLY A O 1
ATOM 661 N N . ALA A 1 87 ? 0.086 -11.223 -12.950 1.00 92.00 87 ALA A N 1
ATOM 662 C CA . ALA A 1 87 ? 0.121 -9.861 -13.492 1.00 92.00 87 ALA A CA 1
ATOM 663 C C . ALA A 1 87 ? 0.341 -8.774 -12.423 1.00 92.00 87 ALA A C 1
ATOM 665 O O . ALA A 1 87 ? 0.486 -7.601 -12.772 1.00 92.00 87 ALA A O 1
ATOM 666 N N . LEU A 1 88 ? 0.352 -9.137 -11.138 1.00 94.44 88 LEU A N 1
ATOM 667 C CA . LEU A 1 88 ? 0.542 -8.202 -10.036 1.00 94.44 88 LEU A CA 1
ATOM 668 C C . LEU A 1 88 ? 2.030 -8.024 -9.758 1.00 94.44 88 LEU A C 1
ATOM 670 O O . LEU A 1 88 ? 2.755 -8.999 -9.579 1.00 94.44 88 LEU A O 1
ATOM 674 N N . TYR A 1 89 ? 2.461 -6.774 -9.674 1.00 95.19 89 TYR A N 1
ATOM 675 C CA . TYR A 1 89 ? 3.762 -6.378 -9.157 1.00 95.19 89 TYR A CA 1
ATOM 676 C C . TYR A 1 89 ? 3.521 -5.587 -7.892 1.00 95.19 89 TYR A C 1
ATOM 678 O O . TYR A 1 89 ? 2.719 -4.653 -7.899 1.00 95.19 89 TYR A O 1
ATOM 686 N N . TYR A 1 90 ? 4.181 -5.953 -6.808 1.00 96.50 90 TYR A N 1
ATOM 687 C CA . TYR A 1 90 ? 3.827 -5.393 -5.519 1.00 96.50 90 TYR A CA 1
ATOM 688 C C . TYR A 1 90 ? 5.027 -5.264 -4.595 1.00 96.50 90 TYR A C 1
ATOM 690 O O . TYR A 1 90 ? 6.067 -5.895 -4.771 1.00 96.50 90 TYR A O 1
ATOM 698 N N . VAL A 1 91 ? 4.871 -4.379 -3.622 1.00 96.31 91 VAL A N 1
ATOM 699 C CA . VAL A 1 91 ? 5.855 -4.089 -2.589 1.00 96.31 91 VAL A CA 1
ATOM 700 C C . VAL A 1 91 ? 5.116 -4.077 -1.269 1.00 96.31 91 VAL A C 1
ATOM 702 O O . VAL A 1 91 ? 4.103 -3.390 -1.156 1.00 96.31 91 VAL A O 1
ATOM 705 N N . VAL A 1 92 ? 5.625 -4.805 -0.279 1.00 94.75 92 VAL A N 1
ATOM 706 C CA . VAL A 1 92 ? 5.014 -4.903 1.051 1.00 94.75 92 VAL A CA 1
ATOM 707 C C . VAL A 1 92 ? 6.011 -4.433 2.094 1.00 94.75 92 VAL A C 1
ATOM 709 O O . VAL A 1 92 ? 7.177 -4.834 2.085 1.00 94.75 92 VAL A O 1
ATOM 712 N N . SER A 1 93 ? 5.561 -3.545 2.978 1.00 93.25 93 SER A N 1
ATOM 713 C CA . SER A 1 93 ? 6.353 -3.083 4.111 1.00 93.25 93 SER A CA 1
ATOM 714 C C . SER A 1 93 ? 6.757 -4.258 4.996 1.00 93.25 93 SER A C 1
ATOM 716 O O . SER A 1 93 ? 6.045 -5.257 5.103 1.00 93.25 93 SER A O 1
ATOM 718 N N . ARG A 1 94 ? 7.863 -4.117 5.723 1.00 85.62 94 ARG A N 1
ATOM 719 C CA . ARG A 1 94 ? 8.146 -5.050 6.812 1.00 85.62 94 ARG A CA 1
ATOM 720 C C . ARG A 1 94 ? 7.065 -4.918 7.877 1.00 85.62 94 ARG A C 1
ATOM 722 O O . ARG A 1 94 ? 6.592 -3.818 8.160 1.00 85.62 94 ARG A O 1
ATOM 729 N N . TYR A 1 95 ? 6.740 -6.043 8.496 1.00 65.06 95 TYR A N 1
ATOM 730 C CA . TYR A 1 95 ? 6.024 -6.049 9.758 1.00 65.06 95 TYR A CA 1
ATOM 731 C C . TYR A 1 95 ? 6.839 -5.225 10.768 1.00 65.06 95 TYR A C 1
ATOM 733 O O . TYR A 1 95 ? 8.000 -5.547 11.038 1.00 65.06 95 TYR A O 1
ATOM 741 N N . ALA A 1 96 ? 6.267 -4.137 11.292 1.00 51.84 96 ALA A N 1
ATOM 742 C CA . ALA A 1 96 ? 6.816 -3.501 12.484 1.00 51.84 96 ALA A CA 1
ATOM 743 C C . ALA A 1 96 ? 6.848 -4.560 13.605 1.00 51.84 96 ALA A C 1
ATOM 745 O O . ALA A 1 96 ? 5.852 -5.271 13.768 1.00 51.84 96 ALA A O 1
ATOM 746 N N . PRO A 1 97 ? 7.966 -4.727 14.339 1.00 47.81 97 PRO A N 1
ATOM 747 C CA . PRO A 1 97 ? 8.057 -5.756 15.368 1.00 47.81 97 PRO A CA 1
ATOM 748 C C . PRO A 1 97 ? 6.905 -5.602 16.372 1.00 47.81 97 PRO A C 1
ATOM 750 O O . PRO A 1 97 ? 6.647 -4.497 16.849 1.00 47.81 97 PRO A O 1
ATOM 753 N N . GLU A 1 98 ? 6.234 -6.716 16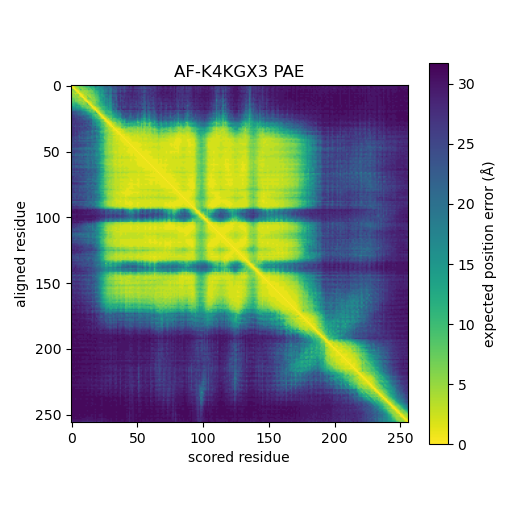.689 1.00 49.97 98 GLU A N 1
ATOM 754 C CA . GLU A 1 98 ? 5.052 -6.852 17.575 1.00 49.97 98 GLU A CA 1
ATOM 755 C C . GLU A 1 98 ? 5.240 -6.269 18.993 1.00 49.97 98 GLU A C 1
ATOM 757 O O . GLU A 1 98 ? 4.324 -6.232 19.808 1.00 49.97 98 GLU A O 1
ATOM 762 N N . GLU A 1 99 ? 6.439 -5.787 19.308 1.00 50.41 99 GLU A N 1
ATOM 763 C CA . GLU A 1 99 ? 6.850 -5.258 20.604 1.00 50.41 99 GLU A CA 1
ATOM 764 C C . GLU A 1 99 ? 6.190 -3.906 20.952 1.00 50.41 99 GLU A C 1
ATOM 766 O O . GLU A 1 99 ? 6.349 -3.428 22.077 1.00 50.41 99 GLU A O 1
ATOM 771 N N . VAL A 1 100 ? 5.446 -3.287 20.019 1.00 49.31 100 VAL A N 1
ATOM 772 C CA . VAL A 1 100 ? 4.893 -1.925 20.170 1.00 49.31 100 VAL A CA 1
ATOM 773 C C . VAL A 1 100 ? 3.356 -1.852 20.063 1.00 49.31 100 VAL A C 1
ATOM 775 O O . VAL A 1 100 ? 2.765 -0.959 20.671 1.00 49.31 100 VAL A O 1
ATOM 778 N N . THR A 1 101 ? 2.676 -2.788 19.387 1.00 47.06 101 THR A N 1
ATOM 779 C CA . THR A 1 101 ? 1.211 -2.758 19.164 1.00 47.06 101 THR A CA 1
ATOM 780 C C . THR A 1 101 ? 0.611 -4.168 19.037 1.00 47.06 101 THR A C 1
ATOM 782 O O . THR A 1 101 ? 1.278 -5.093 18.591 1.00 47.06 101 THR A O 1
ATOM 785 N N . GLN A 1 102 ? -0.670 -4.350 19.402 1.00 52.19 102 GLN A N 1
ATOM 786 C CA . GLN A 1 102 ? -1.401 -5.625 19.213 1.00 52.19 102 GLN A CA 1
ATOM 787 C C . GLN A 1 102 ? -1.672 -5.963 17.734 1.00 52.19 102 GLN A C 1
ATOM 789 O O . GLN A 1 102 ? -2.018 -7.098 17.422 1.00 52.19 102 GLN A O 1
ATOM 794 N N . TYR A 1 103 ? -1.525 -4.978 16.845 1.00 55.59 103 TYR A N 1
ATOM 795 C CA . TYR A 1 103 ? -1.695 -5.091 15.400 1.00 55.59 103 TYR A CA 1
ATOM 796 C C . TYR A 1 103 ? -0.467 -4.505 14.719 1.00 55.59 103 TYR A C 1
ATOM 798 O O . TYR A 1 103 ? -0.011 -3.424 15.100 1.00 55.59 103 TYR A O 1
ATOM 806 N N . THR A 1 104 ? 0.073 -5.189 13.718 1.00 70.25 104 THR A N 1
ATOM 807 C CA . THR A 1 104 ? 1.225 -4.675 12.984 1.00 70.25 104 THR A CA 1
ATOM 808 C C . THR A 1 104 ? 0.779 -3.698 11.906 1.00 70.25 104 THR A C 1
ATOM 810 O O . THR A 1 104 ? 0.019 -4.063 11.012 1.00 70.25 104 THR A O 1
ATOM 813 N N . ASN A 1 105 ? 1.284 -2.464 11.969 1.00 85.69 105 ASN A N 1
ATOM 814 C CA . ASN A 1 105 ? 1.112 -1.510 10.879 1.00 85.69 105 ASN A CA 1
ATOM 815 C C . ASN A 1 105 ? 1.784 -2.055 9.617 1.00 85.69 105 ASN A C 1
ATOM 817 O O . ASN A 1 105 ? 2.944 -2.478 9.653 1.00 85.69 105 ASN A O 1
ATOM 821 N N . GLN A 1 106 ? 1.051 -2.037 8.509 1.00 89.25 106 GLN A N 1
ATOM 822 C CA . GLN A 1 106 ? 1.493 -2.606 7.244 1.00 89.25 106 GLN A CA 1
ATOM 823 C C . GLN A 1 106 ? 0.998 -1.746 6.087 1.00 89.25 106 GLN A C 1
ATOM 825 O O . GLN A 1 106 ? -0.126 -1.255 6.095 1.00 89.25 106 GLN A O 1
ATOM 830 N N . ALA A 1 107 ? 1.831 -1.578 5.071 1.00 94.06 107 ALA A N 1
ATOM 831 C CA . ALA A 1 107 ? 1.441 -0.971 3.815 1.00 94.06 107 ALA A CA 1
ATOM 832 C C . ALA A 1 107 ? 1.886 -1.855 2.656 1.00 94.06 107 ALA A C 1
ATOM 834 O O . ALA A 1 107 ? 2.951 -2.473 2.702 1.00 94.06 107 ALA A O 1
ATOM 835 N N . ALA A 1 108 ? 1.092 -1.874 1.596 1.00 95.75 108 ALA A N 1
ATOM 836 C CA . ALA A 1 108 ? 1.462 -2.518 0.355 1.00 95.75 108 ALA A CA 1
ATOM 837 C C . ALA A 1 108 ? 1.089 -1.651 -0.840 1.00 95.75 108 ALA A C 1
ATOM 839 O O . ALA A 1 108 ? -0.018 -1.128 -0.909 1.00 95.75 108 ALA A O 1
ATOM 840 N N . MET A 1 109 ? 2.012 -1.529 -1.788 1.00 96.44 109 MET A N 1
ATOM 841 C CA . MET A 1 109 ? 1.763 -0.955 -3.105 1.00 96.44 109 MET A CA 1
ATOM 842 C C . MET A 1 109 ? 1.562 -2.109 -4.081 1.00 96.44 109 MET A C 1
ATOM 844 O O . MET A 1 109 ? 2.423 -2.979 -4.172 1.00 96.44 109 MET A O 1
ATOM 848 N N . ILE A 1 110 ? 0.457 -2.112 -4.817 1.00 95.94 110 ILE A N 1
ATOM 849 C CA . ILE A 1 110 ? 0.098 -3.149 -5.782 1.00 95.94 110 ILE A CA 1
ATOM 850 C C . ILE A 1 110 ? -0.140 -2.486 -7.131 1.00 95.94 110 ILE A C 1
ATOM 852 O O . ILE A 1 110 ? -0.956 -1.578 -7.261 1.00 95.94 110 ILE A O 1
ATOM 856 N N . TRP A 1 111 ? 0.548 -2.958 -8.158 1.00 93.56 111 TRP A N 1
ATOM 857 C CA . TRP A 1 111 ? 0.331 -2.549 -9.534 1.0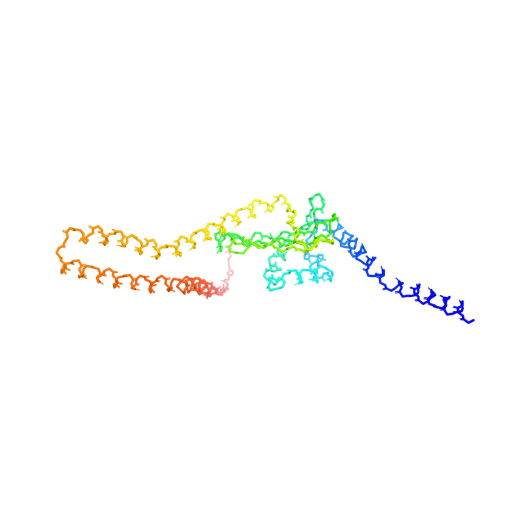0 93.56 111 TRP A CA 1
ATOM 858 C C . TRP A 1 111 ? -0.084 -3.755 -10.371 1.00 93.56 111 TRP A C 1
ATOM 860 O O . TRP A 1 111 ? 0.618 -4.765 -10.420 1.00 93.56 111 TRP A O 1
ATOM 870 N N . ASN A 1 112 ? -1.228 -3.653 -11.044 1.00 91.50 112 ASN A N 1
ATOM 871 C CA . ASN A 1 112 ? -1.714 -4.688 -11.948 1.00 91.50 112 ASN A CA 1
ATOM 872 C C . ASN A 1 112 ? -1.275 -4.363 -13.380 1.00 91.50 112 ASN A C 1
ATOM 874 O O . ASN A 1 112 ? -1.690 -3.352 -13.935 1.00 91.50 112 ASN A O 1
ATOM 878 N N . ALA A 1 113 ? -0.460 -5.214 -14.000 1.00 89.06 113 ALA A N 1
ATOM 879 C CA . ALA A 1 113 ? 0.069 -4.969 -15.340 1.00 89.06 113 ALA A CA 1
ATOM 880 C C . ALA A 1 113 ? -0.943 -5.137 -16.482 1.00 89.06 113 ALA A C 1
ATOM 882 O O . ALA A 1 113 ? -0.691 -4.623 -17.572 1.00 89.06 113 ALA A O 1
ATOM 883 N N . ASP A 1 114 ? -2.058 -5.834 -16.256 1.00 86.75 114 ASP A N 1
ATOM 884 C CA . ASP A 1 114 ? -3.096 -6.032 -17.272 1.00 86.75 114 ASP A CA 1
ATOM 885 C C . ASP A 1 114 ? -4.011 -4.807 -17.369 1.00 86.75 114 ASP A C 1
ATOM 887 O O . ASP A 1 114 ? -4.389 -4.389 -18.465 1.00 86.75 114 ASP A O 1
ATOM 891 N N . THR A 1 115 ? -4.349 -4.209 -16.222 1.00 84.38 115 THR A N 1
ATOM 892 C CA . THR A 1 115 ? -5.227 -3.028 -16.139 1.00 84.38 115 THR A CA 1
ATOM 893 C C . THR A 1 115 ? -4.463 -1.718 -15.968 1.00 84.38 115 THR A C 1
ATOM 895 O O . THR A 1 115 ? -5.045 -0.645 -16.114 1.00 84.38 115 THR A O 1
ATOM 898 N N . ASN A 1 116 ? -3.167 -1.794 -15.649 1.00 86.62 116 ASN A N 1
ATOM 899 C CA . ASN A 1 116 ? -2.315 -0.685 -15.210 1.00 86.62 116 ASN A CA 1
ATOM 900 C C . ASN A 1 116 ? -2.900 0.128 -14.062 1.00 86.62 116 ASN A C 1
ATOM 902 O O . ASN A 1 116 ? -2.614 1.312 -13.904 1.00 86.62 116 ASN A O 1
ATOM 906 N N . GLN A 1 117 ? -3.685 -0.528 -13.226 1.00 88.44 117 GLN A N 1
ATOM 907 C CA . GLN A 1 117 ? -4.223 0.071 -12.025 1.00 88.44 117 GLN A CA 1
ATOM 908 C C . GLN A 1 117 ? -3.171 0.026 -10.917 1.00 88.44 117 GLN A C 1
ATOM 910 O O . GLN A 1 117 ? -2.569 -1.024 -10.669 1.00 88.44 117 GLN A O 1
ATOM 915 N N . LEU A 1 118 ? -2.957 1.161 -10.252 1.00 92.44 118 LEU A N 1
ATOM 916 C CA . LEU A 1 118 ? -2.250 1.218 -8.978 1.00 92.44 118 LEU A CA 1
ATOM 917 C C . LEU A 1 118 ? -3.264 1.136 -7.834 1.00 92.44 118 LEU A C 1
ATOM 919 O O . LEU A 1 118 ? -4.301 1.804 -7.851 1.00 92.44 118 LEU A O 1
ATOM 923 N N . ALA A 1 119 ? -2.934 0.337 -6.831 1.00 94.88 119 ALA A N 1
ATOM 924 C CA . ALA A 1 119 ? -3.638 0.275 -5.570 1.00 94.88 119 ALA A CA 1
ATOM 925 C C . ALA A 1 119 ? -2.651 0.275 -4.404 1.00 94.88 119 ALA A C 1
ATOM 927 O O . ALA A 1 119 ? -1.503 -0.150 -4.530 1.00 94.88 119 ALA A O 1
ATOM 928 N N . VAL A 1 120 ? -3.116 0.753 -3.260 1.00 96.38 120 VAL A N 1
ATOM 929 C CA . VAL A 1 120 ? -2.375 0.769 -2.012 1.00 96.38 120 VAL A CA 1
ATOM 930 C C . VAL A 1 120 ? -3.278 0.265 -0.902 1.00 96.38 120 VAL A C 1
ATOM 932 O O . VAL A 1 120 ? -4.371 0.791 -0.689 1.00 96.38 120 VAL A O 1
ATOM 935 N N . LEU A 1 121 ? -2.794 -0.743 -0.189 1.00 94.81 121 LEU A N 1
ATOM 936 C CA . LEU A 1 121 ? -3.361 -1.191 1.071 1.00 94.81 121 LEU A CA 1
ATOM 937 C C . LEU A 1 121 ? -2.576 -0.535 2.208 1.00 94.81 121 LEU A C 1
ATOM 939 O O . LEU A 1 121 ? -1.350 -0.613 2.227 1.00 94.81 121 LEU A O 1
ATOM 943 N N . LEU A 1 122 ? -3.279 0.073 3.158 1.00 93.50 122 LEU A N 1
ATOM 944 C CA . LEU A 1 122 ? -2.731 0.573 4.415 1.00 93.50 122 LEU A CA 1
ATOM 945 C C . LEU A 1 122 ? -3.510 -0.064 5.567 1.00 93.50 122 LEU A C 1
ATOM 947 O O . LEU A 1 122 ? -4.733 0.027 5.611 1.00 93.50 122 LEU A O 1
ATOM 951 N N . ILE A 1 123 ? -2.809 -0.708 6.490 1.00 89.50 123 ILE A N 1
ATOM 952 C CA . ILE A 1 123 ? -3.336 -1.179 7.767 1.00 89.50 123 ILE A CA 1
ATOM 953 C C . ILE A 1 123 ? -2.629 -0.366 8.844 1.00 89.50 123 ILE A C 1
ATOM 955 O O . ILE A 1 123 ? -1.419 -0.495 9.033 1.00 89.50 123 ILE A O 1
ATOM 959 N N . GLU A 1 124 ? -3.387 0.481 9.529 1.00 86.75 124 GLU A N 1
ATOM 960 C CA . GLU A 1 124 ? -2.897 1.364 10.586 1.00 86.75 124 GLU A CA 1
ATOM 961 C C . GLU A 1 124 ? -3.746 1.137 11.836 1.00 86.75 124 GLU A C 1
ATOM 963 O O . GLU A 1 124 ? -4.974 1.168 11.771 1.00 86.75 124 GLU A O 1
ATOM 968 N N . ASP A 1 125 ? -3.104 0.805 12.958 1.00 82.06 125 ASP A N 1
ATOM 969 C CA . ASP A 1 125 ? -3.771 0.444 14.218 1.00 82.06 125 ASP A CA 1
ATOM 970 C C . ASP A 1 125 ? -4.814 -0.686 14.058 1.00 82.06 125 ASP A C 1
ATOM 972 O O . ASP A 1 125 ? -5.844 -0.739 14.735 1.00 82.06 125 ASP A O 1
ATOM 976 N N . GLY A 1 126 ? -4.545 -1.608 13.126 1.00 81.38 126 GLY A N 1
ATOM 977 C CA . GLY A 1 126 ? -5.435 -2.717 12.762 1.00 81.38 126 GLY A CA 1
ATOM 978 C C . GLY A 1 126 ? -6.597 -2.329 11.840 1.00 81.38 126 GLY A C 1
ATOM 979 O O . GLY A 1 126 ? -7.360 -3.201 11.426 1.00 81.38 126 GLY A O 1
ATOM 980 N N . LEU A 1 127 ? -6.742 -1.050 11.483 1.00 86.62 127 LEU A N 1
ATOM 981 C CA . LEU A 1 127 ? -7.795 -0.567 10.595 1.00 86.62 127 LEU A CA 1
ATOM 982 C C . LEU A 1 127 ? -7.317 -0.560 9.136 1.00 86.62 127 LEU A C 1
ATOM 984 O O . LEU A 1 127 ? -6.319 0.090 8.824 1.00 86.62 127 LEU A O 1
ATOM 988 N N . PRO A 1 128 ? -8.029 -1.237 8.216 1.00 90.81 128 PRO A N 1
ATOM 989 C CA . PRO A 1 128 ? -7.660 -1.253 6.811 1.00 90.81 128 PRO A CA 1
ATOM 990 C C . PRO A 1 128 ? -8.239 -0.049 6.057 1.00 90.81 128 PRO A C 1
ATOM 992 O O . PRO A 1 128 ? -9.427 0.283 6.174 1.00 90.81 128 PRO A O 1
ATOM 995 N N . ALA A 1 129 ? -7.416 0.526 5.189 1.00 91.75 129 ALA A N 1
ATOM 996 C CA . ALA A 1 129 ? -7.774 1.483 4.156 1.00 91.75 129 ALA A CA 1
ATOM 997 C C . ALA A 1 129 ? -7.225 1.001 2.804 1.00 91.75 129 ALA A C 1
ATOM 999 O O . ALA A 1 129 ? -6.069 0.596 2.691 1.00 91.75 129 ALA A O 1
ATOM 1000 N N . MET A 1 130 ? -8.076 1.023 1.778 1.00 92.25 130 MET A N 1
ATOM 1001 C CA . MET A 1 130 ? -7.725 0.628 0.414 1.00 92.25 130 MET A CA 1
ATOM 1002 C C . MET A 1 130 ? -7.890 1.833 -0.501 1.00 92.25 130 MET A C 1
ATOM 1004 O O . MET A 1 130 ? -8.986 2.382 -0.611 1.00 92.25 130 MET A O 1
ATOM 1008 N N . PHE A 1 131 ? -6.817 2.203 -1.184 1.00 93.31 131 PHE A N 1
ATOM 1009 C CA . PHE A 1 131 ? -6.803 3.281 -2.162 1.00 93.31 131 PHE A CA 1
ATOM 1010 C C . PHE A 1 131 ? -6.540 2.653 -3.520 1.00 93.31 131 PHE A C 1
ATOM 1012 O O . PHE A 1 131 ? -5.504 2.029 -3.709 1.00 93.31 131 PHE A O 1
ATOM 1019 N N . ALA A 1 132 ? -7.464 2.776 -4.465 1.00 92.06 132 ALA A N 1
ATOM 1020 C CA . ALA A 1 132 ? -7.285 2.234 -5.806 1.00 92.06 132 ALA A CA 1
ATOM 1021 C C . ALA A 1 132 ? -7.624 3.298 -6.843 1.00 92.06 132 ALA A C 1
ATOM 1023 O O . ALA A 1 132 ? -8.629 4.000 -6.724 1.00 92.06 132 ALA A O 1
ATOM 1024 N N . GLU A 1 133 ? -6.785 3.411 -7.866 1.00 87.94 133 GLU A N 1
ATOM 1025 C CA . GLU A 1 133 ? -7.104 4.251 -9.012 1.00 87.94 133 GLU A CA 1
ATOM 1026 C C . GLU A 1 133 ? -8.334 3.704 -9.753 1.00 87.94 133 GLU A C 1
ATOM 1028 O O . GLU A 1 133 ? -8.546 2.490 -9.792 1.00 87.94 133 GLU A O 1
ATOM 1033 N N . PRO A 1 134 ? -9.153 4.556 -10.384 1.00 81.12 134 PRO A N 1
ATOM 1034 C CA . PRO A 1 134 ? -10.196 4.082 -11.285 1.00 81.12 134 PRO A CA 1
ATOM 1035 C C . PRO A 1 134 ? -9.575 3.395 -12.509 1.00 81.12 134 PRO A C 1
ATOM 1037 O O . PRO A 1 134 ? -8.511 3.789 -12.989 1.00 81.12 134 PRO A O 1
ATOM 1040 N N . VAL A 1 135 ? -10.256 2.386 -13.054 1.00 70.69 135 VAL A N 1
ATOM 1041 C CA . VAL A 1 135 ? -9.844 1.775 -14.327 1.00 70.69 135 VAL A CA 1
ATOM 1042 C C . VAL A 1 135 ? -10.342 2.616 -15.494 1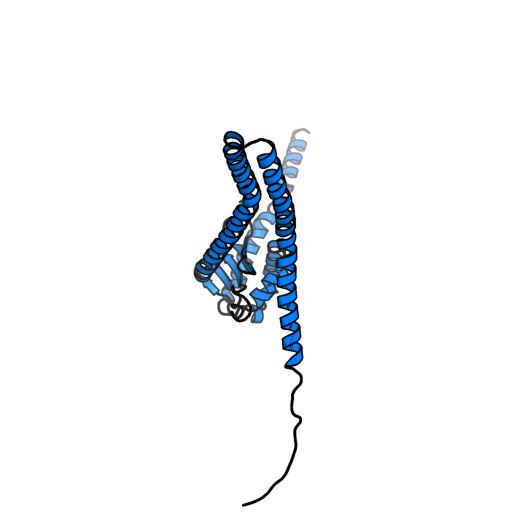.00 70.69 135 VAL A C 1
ATOM 1044 O O . VAL A 1 135 ? -11.468 3.110 -15.483 1.00 70.69 135 VAL A O 1
ATOM 1047 N N . GLU A 1 136 ? -9.506 2.775 -16.522 1.00 66.19 136 GLU A N 1
ATOM 1048 C CA . GLU A 1 136 ? -9.851 3.544 -17.719 1.00 66.19 136 GLU A CA 1
ATOM 1049 C C . GLU A 1 136 ? -11.198 3.108 -18.320 1.00 66.19 136 GLU A C 1
ATOM 1051 O O . GLU A 1 136 ? -11.438 1.932 -18.588 1.00 66.19 136 GLU A O 1
ATOM 1056 N N . GLY A 1 137 ? -12.081 4.082 -18.562 1.00 60.66 137 GLY A N 1
ATOM 1057 C CA . GLY A 1 137 ? -13.418 3.845 -19.118 1.00 60.66 137 GLY A CA 1
ATOM 1058 C C . GLY A 1 137 ? -14.482 3.442 -18.092 1.00 60.66 137 GLY A C 1
ATOM 1059 O O . GLY A 1 137 ? -15.655 3.363 -18.455 1.00 60.66 137 GLY A O 1
ATOM 1060 N N . MET A 1 138 ? -14.104 3.253 -16.825 1.00 59.06 138 MET A N 1
ATOM 1061 C CA . MET A 1 138 ? -15.015 3.043 -15.701 1.00 59.06 138 MET A CA 1
ATOM 1062 C C . MET A 1 138 ? -15.035 4.302 -14.826 1.00 59.06 138 MET A C 1
ATOM 1064 O O . MET A 1 138 ? -13.996 4.870 -14.499 1.00 59.06 138 MET A O 1
ATOM 1068 N N . VAL A 1 139 ? -16.231 4.754 -14.451 1.00 56.97 139 VAL A N 1
ATOM 1069 C CA . VAL A 1 139 ? -16.407 5.895 -13.530 1.00 56.97 139 VAL A CA 1
ATOM 1070 C C . VAL A 1 139 ? -16.221 5.455 -12.070 1.00 56.97 139 VAL A C 1
ATOM 1072 O O . VAL A 1 139 ? -15.939 6.278 -11.205 1.00 56.97 139 VAL A O 1
ATOM 1075 N N . GLU A 1 140 ? -16.341 4.155 -11.798 1.00 56.66 140 GLU A N 1
ATOM 1076 C CA . GLU A 1 140 ? -16.258 3.575 -10.459 1.00 56.66 140 GLU A CA 1
ATOM 1077 C C . GLU A 1 140 ? -14.918 2.862 -10.244 1.00 56.66 140 GLU A C 1
ATOM 1079 O O . GLU A 1 140 ? -14.393 2.191 -11.138 1.00 56.66 140 GLU A O 1
ATOM 1084 N N . ALA A 1 141 ? -14.358 3.014 -9.042 1.00 57.72 141 ALA A N 1
ATOM 1085 C CA . ALA A 1 141 ? -13.168 2.289 -8.622 1.00 57.72 141 ALA A CA 1
ATOM 1086 C C . ALA A 1 141 ? -13.492 0.791 -8.529 1.00 57.72 141 ALA A C 1
ATOM 1088 O O . ALA A 1 141 ? -14.406 0.393 -7.808 1.00 57.72 141 ALA A O 1
ATOM 1089 N N . ILE A 1 142 ? -12.745 -0.046 -9.251 1.00 65.75 142 ILE A N 1
ATOM 1090 C CA . ILE A 1 142 ? -12.845 -1.497 -9.077 1.00 65.75 142 ILE A CA 1
ATOM 1091 C C . ILE A 1 142 ? -12.097 -1.916 -7.814 1.00 65.75 142 ILE A C 1
ATOM 1093 O O . ILE A 1 142 ? -11.058 -1.344 -7.475 1.00 65.75 142 ILE A O 1
ATOM 1097 N 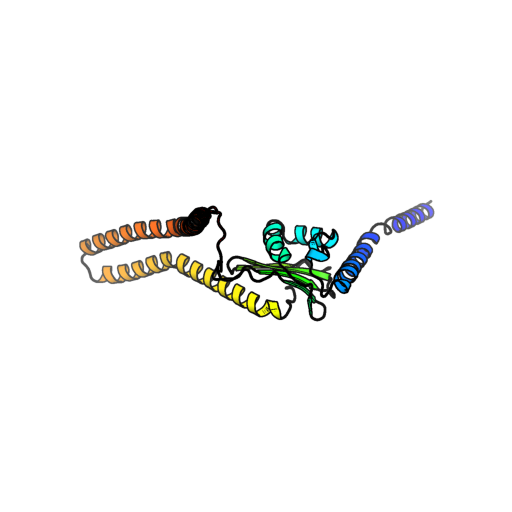N . THR A 1 143 ? -12.605 -2.947 -7.142 1.00 77.81 143 THR A N 1
ATOM 1098 C CA . THR A 1 143 ? -11.880 -3.599 -6.053 1.00 77.81 143 THR A CA 1
ATOM 1099 C C . THR A 1 143 ? -10.579 -4.185 -6.611 1.00 77.81 143 THR A C 1
ATOM 1101 O O . THR A 1 143 ? -10.644 -5.027 -7.513 1.00 77.81 143 THR A O 1
ATOM 1104 N N . PRO A 1 144 ? -9.405 -3.746 -6.127 1.00 81.81 144 PRO A N 1
ATOM 1105 C CA . PRO A 1 144 ? -8.137 -4.236 -6.641 1.00 81.81 144 PRO A CA 1
ATOM 1106 C C . PRO A 1 144 ? -7.954 -5.713 -6.285 1.00 81.81 144 PRO A C 1
ATOM 1108 O O . PRO A 1 144 ? -8.352 -6.168 -5.212 1.00 81.81 144 PRO A O 1
ATOM 1111 N N . THR A 1 145 ? -7.333 -6.468 -7.187 1.00 88.12 145 THR A N 1
ATOM 1112 C CA . THR A 1 145 ? -6.898 -7.837 -6.891 1.00 88.12 145 THR A CA 1
ATOM 1113 C C . THR A 1 145 ? -5.669 -7.781 -5.993 1.00 88.12 145 THR A C 1
ATOM 1115 O O . THR A 1 145 ? -4.688 -7.122 -6.337 1.00 88.12 145 THR A O 1
ATOM 1118 N N . LEU A 1 146 ? -5.725 -8.465 -4.851 1.00 91.88 146 LEU A N 1
ATOM 1119 C CA . LEU A 1 146 ? -4.614 -8.531 -3.907 1.00 91.88 146 LEU A CA 1
ATOM 1120 C C . LEU A 1 146 ? -3.733 -9.762 -4.170 1.00 91.88 146 LEU A C 1
ATOM 1122 O O . LEU A 1 146 ? -4.273 -10.824 -4.482 1.00 91.88 146 LEU A O 1
ATOM 1126 N N . PRO A 1 147 ? -2.403 -9.634 -4.013 1.00 92.44 147 PRO A N 1
ATOM 1127 C CA . PRO A 1 147 ? -1.497 -10.768 -3.864 1.00 92.44 147 PRO A CA 1
ATOM 1128 C C . PRO A 1 147 ? -1.922 -11.675 -2.710 1.00 92.44 147 PRO A C 1
ATOM 1130 O O . PRO A 1 147 ? -2.430 -11.195 -1.691 1.00 92.44 147 PRO A O 1
ATOM 1133 N N . THR A 1 148 ? -1.654 -12.972 -2.846 1.00 92.31 148 THR A N 1
ATOM 1134 C CA . THR A 1 148 ? -2.093 -13.998 -1.891 1.00 92.31 148 THR A CA 1
ATOM 1135 C C . THR A 1 148 ? -1.583 -13.716 -0.471 1.00 92.31 148 THR A C 1
ATOM 1137 O O . THR A 1 148 ? -2.327 -13.893 0.491 1.00 92.31 148 THR A O 1
ATOM 1140 N N . GLU A 1 149 ? -0.356 -13.204 -0.325 1.00 90.25 149 GLU A N 1
ATOM 1141 C CA . GLU A 1 149 ? 0.243 -12.893 0.984 1.00 90.25 149 GLU A CA 1
ATOM 1142 C C . GLU A 1 149 ? -0.469 -11.772 1.761 1.00 90.25 149 GLU A C 1
ATOM 1144 O O . GLU A 1 149 ? -0.341 -11.693 2.980 1.00 90.25 149 GLU A O 1
ATOM 1149 N N . LEU A 1 150 ? -1.232 -10.912 1.078 1.00 89.56 150 LEU A N 1
ATOM 1150 C CA . LEU A 1 150 ? -1.944 -9.795 1.707 1.00 89.56 150 LEU A CA 1
ATOM 1151 C C . LEU A 1 150 ? -3.387 -10.135 2.076 1.00 89.56 150 LEU A C 1
ATOM 1153 O O . LEU A 1 150 ? -4.000 -9.395 2.844 1.00 89.56 150 LEU A O 1
ATOM 1157 N N . VAL A 1 151 ? -3.936 -11.225 1.533 1.00 90.75 151 VAL A N 1
ATOM 1158 C CA . VAL A 1 151 ? -5.352 -11.580 1.701 1.00 90.75 151 VAL A CA 1
ATOM 1159 C C . VAL A 1 151 ? -5.681 -11.804 3.172 1.00 90.75 151 VAL A C 1
ATOM 1161 O O . VAL A 1 151 ? -6.584 -11.159 3.696 1.00 90.75 151 VAL A O 1
ATOM 1164 N N . GLU A 1 152 ? -4.920 -12.660 3.856 1.00 86.69 152 GLU A N 1
ATOM 1165 C CA . GLU A 1 152 ? -5.200 -13.013 5.250 1.00 86.69 152 GLU A CA 1
ATOM 1166 C C . GLU A 1 152 ? -5.115 -11.790 6.177 1.00 86.69 152 GLU A C 1
ATOM 1168 O O . GLU A 1 152 ? -6.043 -11.525 6.943 1.00 86.69 152 GLU A O 1
ATOM 1173 N N . GLY A 1 153 ? -4.040 -10.999 6.070 1.00 84.44 153 GLY A N 1
ATOM 1174 C CA . GLY A 1 153 ? -3.868 -9.788 6.879 1.00 84.44 153 GLY A CA 1
ATOM 1175 C C . GLY A 1 153 ? -4.961 -8.745 6.623 1.00 84.44 153 GLY A C 1
ATOM 1176 O O . GLY A 1 153 ? -5.478 -8.135 7.561 1.00 84.44 153 GLY A O 1
ATOM 1177 N N . TYR A 1 154 ? -5.376 -8.582 5.364 1.00 88.56 154 TYR A N 1
ATOM 1178 C CA . TYR A 1 154 ? -6.478 -7.694 5.003 1.00 88.56 154 TYR A CA 1
ATOM 1179 C C . TYR A 1 154 ? -7.820 -8.166 5.578 1.00 88.56 154 TYR A C 1
ATOM 1181 O O . TYR A 1 154 ? -8.547 -7.366 6.168 1.00 88.56 154 TYR A O 1
ATOM 1189 N N . GLU A 1 155 ? -8.152 -9.452 5.452 1.00 89.44 155 GLU A N 1
ATOM 1190 C CA . GLU A 1 155 ? -9.404 -10.013 5.974 1.00 89.44 155 GLU A CA 1
ATOM 1191 C C . GLU A 1 155 ? -9.496 -9.891 7.500 1.00 89.44 155 GLU A C 1
ATOM 1193 O O . GLU A 1 155 ? -10.544 -9.506 8.028 1.00 89.44 155 GLU A O 1
ATOM 1198 N N . GLN A 1 156 ? -8.391 -10.139 8.210 1.00 86.00 156 GLN A N 1
ATOM 1199 C CA . GLN A 1 156 ? -8.306 -9.942 9.659 1.00 86.00 156 GLN A CA 1
ATOM 1200 C C . GLN A 1 156 ? -8.552 -8.476 10.047 1.00 86.00 156 GLN A C 1
ATOM 1202 O O . GLN A 1 156 ? -9.356 -8.199 10.942 1.00 86.00 156 GLN A O 1
ATOM 1207 N N . ALA A 1 157 ? -7.924 -7.532 9.341 1.00 86.19 157 ALA A N 1
ATOM 1208 C CA . ALA A 1 157 ? -8.118 -6.101 9.570 1.00 86.19 157 ALA A CA 1
ATOM 1209 C C . ALA A 1 157 ? -9.573 -5.668 9.294 1.00 86.19 157 ALA A C 1
ATOM 1211 O O . ALA A 1 157 ? -10.164 -4.891 10.050 1.00 86.19 157 ALA A O 1
ATOM 1212 N N . VAL A 1 158 ? -10.201 -6.208 8.243 1.00 89.00 158 VAL A N 1
ATOM 1213 C CA . VAL A 1 158 ? -11.615 -5.938 7.930 1.00 89.00 158 VAL A CA 1
ATOM 1214 C C . VAL A 1 158 ? -12.532 -6.477 9.029 1.00 89.00 158 VAL A C 1
ATOM 1216 O O . VAL A 1 158 ? -13.442 -5.765 9.464 1.00 89.00 158 VAL A O 1
ATOM 1219 N N . ALA A 1 159 ? -12.288 -7.695 9.514 1.00 88.12 159 ALA A N 1
ATOM 1220 C CA . ALA A 1 159 ? -13.057 -8.282 10.608 1.00 88.12 159 ALA A CA 1
ATOM 1221 C C . ALA A 1 159 ? -12.929 -7.457 11.901 1.00 88.12 159 ALA A C 1
ATOM 1223 O O . ALA A 1 159 ? -13.931 -7.181 12.568 1.00 88.12 159 ALA A O 1
ATOM 1224 N N . TYR A 1 160 ? -11.718 -6.993 12.218 1.00 83.62 160 TYR A N 1
ATOM 1225 C CA . TYR A 1 160 ? -11.474 -6.132 13.373 1.00 83.62 160 TYR A CA 1
ATOM 1226 C C . TYR A 1 160 ? -12.221 -4.795 13.271 1.00 83.62 160 TYR A C 1
ATOM 1228 O O . TYR A 1 160 ? -12.918 -4.394 14.208 1.00 83.62 160 TYR A O 1
ATOM 1236 N N . LYS A 1 161 ? -12.176 -4.142 12.102 1.00 86.75 161 LYS A N 1
ATOM 1237 C CA . LYS A 1 161 ? -12.945 -2.918 11.841 1.00 86.75 161 LYS A CA 1
ATOM 1238 C C . LYS A 1 161 ? -14.446 -3.128 12.063 1.00 86.75 161 LYS A C 1
ATOM 1240 O O . LYS A 1 161 ? -15.086 -2.320 12.736 1.00 86.75 161 LYS A O 1
ATOM 1245 N N . GLN A 1 162 ? -15.006 -4.232 11.566 1.00 89.44 162 GLN A N 1
ATOM 1246 C CA . GLN A 1 162 ? -16.420 -4.561 11.777 1.00 89.44 162 GLN A CA 1
ATOM 1247 C C . GLN A 1 162 ? -16.753 -4.757 13.261 1.00 89.44 162 GLN A C 1
ATOM 1249 O O . GLN A 1 162 ? -17.814 -4.329 13.718 1.00 89.44 162 GLN A O 1
ATOM 1254 N N . GLN A 1 163 ? -15.858 -5.372 14.038 1.00 86.12 163 GLN A N 1
ATOM 1255 C CA . GLN A 1 163 ? -16.047 -5.532 15.479 1.00 86.12 163 GLN A CA 1
ATOM 1256 C C . GLN A 1 163 ? -16.089 -4.180 16.205 1.00 86.12 163 GLN A C 1
ATOM 1258 O O . GLN A 1 163 ? -16.966 -3.978 17.053 1.00 86.12 163 GLN A O 1
ATOM 1263 N N . ILE A 1 164 ? -15.199 -3.244 15.856 1.00 82.81 164 ILE A N 1
ATOM 1264 C CA . ILE A 1 164 ? -15.215 -1.878 16.404 1.00 82.81 164 ILE A CA 1
ATOM 1265 C C . ILE A 1 164 ? -16.525 -1.175 16.041 1.00 82.81 164 ILE A C 1
ATOM 1267 O O . ILE A 1 164 ? -17.197 -0.642 16.923 1.00 82.81 164 ILE A O 1
ATOM 1271 N N . GLU A 1 165 ? -16.932 -1.215 14.770 1.00 87.12 165 GLU A N 1
ATOM 1272 C CA . GLU A 1 165 ? -18.173 -0.581 14.309 1.00 87.12 165 GLU A CA 1
ATOM 1273 C C . GLU A 1 165 ? -19.413 -1.163 15.004 1.00 87.12 165 GLU A C 1
ATOM 1275 O O . GLU A 1 165 ? -20.315 -0.424 15.403 1.00 87.12 165 GLU A O 1
ATOM 1280 N N . ASN A 1 166 ? -19.461 -2.483 15.191 1.00 88.62 166 ASN A N 1
ATOM 1281 C CA . ASN A 1 166 ? -20.554 -3.150 15.894 1.00 88.62 166 ASN A CA 1
ATOM 1282 C C . ASN A 1 166 ? -20.583 -2.781 17.380 1.00 88.62 166 ASN A C 1
ATOM 1284 O O . ASN A 1 166 ? -21.655 -2.501 17.917 1.00 88.62 166 ASN A O 1
ATOM 1288 N N . THR A 1 167 ? -19.418 -2.728 18.029 1.00 84.31 167 THR A N 1
ATOM 1289 C CA . THR A 1 167 ? -19.298 -2.279 19.424 1.00 84.31 167 THR A CA 1
ATOM 1290 C C . THR A 1 167 ? -19.762 -0.831 19.557 1.00 84.31 167 THR A C 1
ATOM 1292 O O . THR A 1 167 ? -20.545 -0.513 20.448 1.00 84.31 167 THR A O 1
ATOM 1295 N N . HIS A 1 168 ? -19.365 0.036 18.624 1.00 80.44 168 HIS A N 1
ATOM 1296 C CA . HIS A 1 168 ? -19.793 1.430 18.594 1.00 80.44 168 HIS A CA 1
ATOM 1297 C C . HIS A 1 168 ? -21.316 1.560 18.444 1.00 80.44 168 HIS A C 1
ATOM 1299 O O . HIS A 1 168 ? -21.946 2.276 19.217 1.00 80.44 168 HIS A O 1
ATOM 1305 N N . LYS A 1 169 ? -21.931 0.804 17.524 1.00 85.81 169 LYS A N 1
ATOM 1306 C CA . LYS A 1 169 ? -23.396 0.770 17.356 1.00 85.81 169 LYS A CA 1
ATOM 1307 C C . LYS A 1 169 ? -24.118 0.279 18.613 1.00 85.81 169 LYS A C 1
ATOM 1309 O O . LYS A 1 169 ? -25.148 0.838 18.975 1.00 85.81 169 LYS A O 1
ATOM 1314 N N . GLN A 1 170 ? -23.588 -0.740 19.293 1.00 81.62 170 GLN A N 1
ATOM 1315 C CA . GLN A 1 170 ? -24.161 -1.225 20.553 1.00 81.62 170 GLN A CA 1
ATOM 1316 C C . GLN A 1 170 ? -24.082 -0.160 21.648 1.00 81.62 170 GLN A C 1
ATOM 1318 O O . GLN A 1 170 ? -25.080 0.086 22.319 1.00 81.62 170 GLN A O 1
ATOM 1323 N N . LEU A 1 171 ? -22.934 0.510 21.791 1.00 76.00 171 LEU A N 1
ATOM 1324 C CA . LEU A 1 171 ? -22.758 1.596 22.757 1.00 76.00 171 LEU A CA 1
ATOM 1325 C C . LEU A 1 171 ? -23.692 2.780 22.470 1.00 76.00 171 LEU A C 1
ATOM 1327 O O . LEU A 1 171 ? -24.262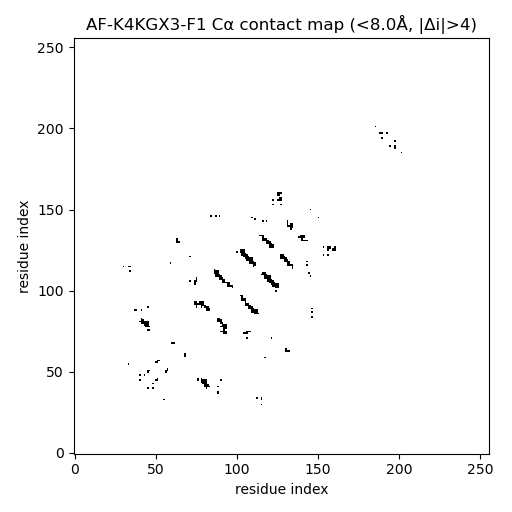 3.338 23.403 1.00 76.00 171 LEU A O 1
ATOM 1331 N N . GLN A 1 172 ? -23.901 3.126 21.198 1.00 80.12 172 GLN A N 1
ATOM 1332 C CA . GLN A 1 172 ? -24.858 4.161 20.796 1.00 80.12 172 GLN A CA 1
ATOM 1333 C C . GLN A 1 172 ? -26.318 3.774 21.064 1.00 80.12 172 GLN A C 1
ATOM 1335 O O . GLN A 1 172 ? -27.130 4.653 21.322 1.00 80.12 172 GLN A O 1
ATOM 1340 N N . ALA A 1 173 ? -26.656 2.482 21.024 1.00 79.69 173 ALA A N 1
ATOM 1341 C CA . ALA A 1 173 ? -28.007 1.986 21.293 1.00 79.69 173 ALA A CA 1
ATOM 1342 C C . ALA A 1 173 ? -28.297 1.764 22.792 1.00 79.69 173 ALA A C 1
ATOM 1344 O O . ALA A 1 173 ? -29.455 1.578 23.168 1.00 79.69 173 ALA A O 1
ATOM 1345 N N . LEU A 1 174 ? -27.273 1.777 23.660 1.00 77.12 174 LEU A N 1
ATOM 1346 C CA . LEU A 1 174 ? -27.440 1.607 25.109 1.00 77.12 174 LEU A CA 1
ATOM 1347 C C . LEU A 1 174 ? -28.380 2.645 25.743 1.00 77.12 174 LEU A C 1
ATOM 1349 O O . LEU A 1 174 ? -29.231 2.226 26.522 1.00 77.12 174 LEU A O 1
ATOM 1353 N N . PRO A 1 175 ? -28.290 3.958 25.448 1.00 77.56 175 PRO A N 1
ATOM 1354 C CA . PRO A 1 175 ? -29.189 4.953 26.028 1.00 77.56 175 PRO A CA 1
ATOM 1355 C C . PRO A 1 175 ? -30.660 4.678 25.701 1.00 77.56 175 PRO A C 1
ATOM 1357 O O . PRO A 1 175 ? -31.484 4.679 26.612 1.00 77.56 175 PRO A O 1
ATOM 1360 N N . ASP A 1 176 ? -30.971 4.359 24.442 1.00 77.06 176 ASP A N 1
ATOM 1361 C CA . ASP A 1 176 ? -32.338 4.068 23.989 1.00 77.06 176 ASP A CA 1
ATOM 1362 C C . ASP A 1 176 ? -32.860 2.746 24.575 1.00 77.06 176 ASP A C 1
ATOM 1364 O O . ASP A 1 176 ? -34.025 2.634 24.958 1.00 77.06 176 ASP A O 1
ATOM 1368 N N . ALA A 1 177 ? -31.993 1.732 24.688 1.00 72.38 177 ALA A N 1
ATOM 1369 C CA . ALA A 1 177 ? -32.331 0.459 25.322 1.00 72.38 177 ALA A CA 1
ATOM 1370 C C . ALA A 1 177 ? -32.579 0.616 26.832 1.00 72.38 177 ALA A C 1
ATOM 1372 O O . ALA A 1 177 ? -33.514 0.015 27.367 1.00 72.38 177 ALA A O 1
ATOM 1373 N N . ILE A 1 178 ? -31.776 1.442 27.510 1.00 73.75 178 ILE A N 1
ATOM 1374 C CA . ILE A 1 178 ? -31.967 1.794 28.920 1.00 73.75 178 ILE A CA 1
ATOM 1375 C C . ILE A 1 178 ? -33.286 2.558 29.084 1.00 73.75 178 ILE A C 1
ATOM 1377 O O . ILE A 1 178 ? -34.091 2.174 29.930 1.00 73.75 178 ILE A O 1
ATOM 1381 N N . GLU A 1 179 ? -33.554 3.568 28.252 1.00 74.31 179 GLU A N 1
ATOM 1382 C CA . GLU A 1 179 ? -34.792 4.359 28.297 1.00 74.31 179 GLU A CA 1
ATOM 1383 C C . GLU A 1 179 ? -36.033 3.485 28.079 1.00 74.31 179 GLU A C 1
ATOM 1385 O O . GLU A 1 179 ? -36.969 3.538 28.879 1.00 74.31 179 GLU A O 1
ATOM 1390 N N . LYS A 1 180 ? -35.998 2.587 27.089 1.00 74.62 180 LYS A N 1
ATOM 1391 C CA . LYS A 1 180 ? -37.075 1.622 26.848 1.00 74.62 180 LYS A CA 1
ATOM 1392 C C . LYS A 1 180 ? -37.268 0.653 28.018 1.00 74.62 180 LYS A C 1
ATOM 1394 O O . LYS A 1 180 ? -38.397 0.447 28.449 1.00 74.62 180 LYS A O 1
ATOM 1399 N N . SER A 1 181 ? -36.186 0.095 28.572 1.00 66.56 181 SER A N 1
ATOM 1400 C CA . SER A 1 181 ? -36.280 -0.818 29.724 1.00 66.56 181 SER A CA 1
ATOM 1401 C C . SER A 1 181 ? -36.854 -0.135 30.969 1.00 66.56 181 SER A C 1
ATOM 1403 O O . SER A 1 181 ? -37.606 -0.749 31.726 1.00 66.56 181 SER A O 1
ATOM 1405 N N . ILE A 1 182 ? -36.545 1.150 31.165 1.00 66.38 182 ILE A N 1
ATOM 1406 C CA . ILE A 1 182 ? -37.112 1.957 32.245 1.00 66.38 182 ILE A CA 1
ATOM 1407 C C . ILE A 1 182 ? -38.585 2.220 31.976 1.00 66.38 182 ILE A C 1
ATOM 1409 O O . ILE A 1 182 ? -39.379 2.099 32.898 1.00 66.38 182 ILE A O 1
ATOM 1413 N N . GLN A 1 183 ? -38.967 2.545 30.745 1.00 69.12 183 GLN A N 1
ATOM 1414 C CA . GLN A 1 183 ? -40.361 2.796 30.405 1.00 69.12 183 GLN A CA 1
ATOM 1415 C C . GLN A 1 183 ? -41.227 1.548 30.619 1.00 69.12 183 GLN A C 1
ATOM 1417 O O . GLN A 1 183 ? -42.245 1.649 31.299 1.00 69.12 183 GLN A O 1
ATOM 1422 N N . ASP A 1 184 ? -40.752 0.375 30.191 1.00 66.69 184 ASP A N 1
ATOM 1423 C CA . ASP A 1 184 ? -41.396 -0.918 30.463 1.00 66.69 184 ASP A CA 1
ATOM 1424 C C . ASP A 1 184 ? -41.477 -1.201 31.983 1.00 66.69 184 ASP A C 1
ATOM 1426 O O . ASP A 1 184 ? -42.499 -1.661 32.495 1.00 66.69 184 ASP A O 1
ATOM 1430 N N . SER A 1 185 ? -40.421 -0.876 32.742 1.00 60.94 185 SER A N 1
ATOM 1431 C CA . SER A 1 185 ? -40.383 -1.061 34.206 1.00 60.94 185 SER A CA 1
ATOM 1432 C C . SER A 1 185 ? -41.304 -0.090 34.954 1.00 60.94 185 SER A C 1
ATOM 1434 O O . SER A 1 185 ? -41.912 -0.457 35.961 1.00 60.94 185 SER A O 1
ATOM 1436 N N . VAL A 1 186 ? -41.427 1.149 34.474 1.00 60.09 186 VAL A N 1
ATOM 1437 C CA . VAL A 1 186 ? -42.333 2.171 35.014 1.00 60.09 186 VAL A CA 1
ATOM 1438 C C . VAL A 1 186 ? -43.780 1.789 34.720 1.00 60.09 186 VAL A C 1
ATOM 1440 O O . VAL A 1 186 ? -44.611 1.877 35.620 1.00 60.09 186 VAL A O 1
ATOM 1443 N N . GLU A 1 187 ? -44.083 1.291 33.521 1.00 57.06 187 GLU A N 1
ATOM 1444 C CA . GLU A 1 187 ? -45.423 0.807 33.168 1.00 57.06 187 GLU A CA 1
ATOM 1445 C C . GLU A 1 187 ? -45.845 -0.374 34.059 1.00 57.06 187 GLU 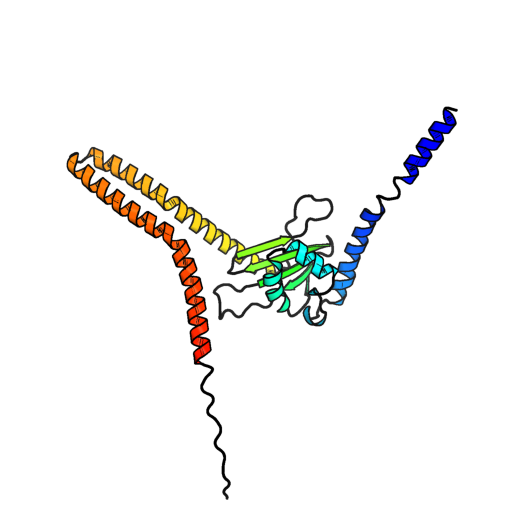A C 1
ATOM 1447 O O . GLU A 1 187 ? -46.979 -0.418 34.540 1.00 57.06 187 GLU A O 1
ATOM 1452 N N . HIS A 1 188 ? -44.899 -1.260 34.391 1.00 52.44 188 HIS A N 1
ATOM 1453 C CA . HIS A 1 188 ? -45.135 -2.391 35.288 1.00 52.44 188 HIS A CA 1
ATOM 1454 C C . HIS A 1 188 ? -45.222 -1.997 36.780 1.00 52.44 188 HIS A C 1
ATOM 1456 O O . HIS A 1 188 ? -45.971 -2.617 37.534 1.00 52.44 188 HIS A O 1
ATOM 1462 N N . THR A 1 189 ? -44.499 -0.958 37.224 1.00 49.84 189 THR A N 1
ATOM 1463 C CA . THR A 1 189 ? -44.476 -0.499 38.634 1.00 49.84 189 THR A CA 1
ATOM 1464 C C . THR A 1 189 ? -45.657 0.419 38.981 1.00 49.84 189 THR A C 1
ATOM 1466 O O . THR A 1 189 ? -46.128 0.436 40.122 1.00 49.84 189 THR A O 1
ATOM 1469 N N . VAL A 1 190 ? -46.175 1.172 38.004 1.00 50.16 190 VAL A N 1
ATOM 1470 C CA . VAL A 1 190 ? -47.330 2.075 38.177 1.00 50.16 190 VAL A CA 1
ATOM 1471 C C . VAL A 1 190 ? -48.654 1.305 38.311 1.00 50.16 190 VAL A C 1
ATOM 1473 O O . VAL A 1 190 ? -49.608 1.840 38.870 1.00 50.16 190 VAL A O 1
ATOM 1476 N N . GLN A 1 191 ? -48.718 0.039 37.885 1.00 51.72 191 GLN A N 1
ATOM 1477 C CA . GLN A 1 191 ? -49.899 -0.807 38.100 1.00 51.72 191 GLN A CA 1
ATOM 1478 C C . GLN A 1 191 ? -50.062 -1.307 39.550 1.00 51.72 191 GLN A C 1
ATOM 1480 O O . GLN A 1 191 ? -51.197 -1.540 39.958 1.00 51.72 191 GLN A O 1
ATOM 1485 N N . ASP A 1 192 ? -48.980 -1.393 40.340 1.00 47.84 192 ASP A N 1
ATOM 1486 C CA . ASP A 1 192 ? -48.971 -2.095 41.640 1.00 47.84 192 ASP A CA 1
ATOM 1487 C C . ASP A 1 192 ? -48.560 -1.239 42.866 1.00 47.84 192 ASP A C 1
ATOM 1489 O O . ASP A 1 192 ? -48.488 -1.764 43.980 1.00 47.84 192 ASP A O 1
ATOM 1493 N N . SER A 1 193 ? -48.294 0.072 42.730 1.00 46.56 193 SER A N 1
ATOM 1494 C CA . SER A 1 193 ? -47.753 0.894 43.837 1.00 46.56 193 SER A CA 1
ATOM 1495 C C . SER A 1 193 ? -48.493 2.215 44.117 1.00 46.56 193 SER A C 1
ATOM 1497 O O . SER A 1 193 ? -49.046 2.856 43.227 1.00 46.56 193 SER A O 1
ATOM 1499 N N . GLU A 1 194 ? -48.498 2.645 45.391 1.00 54.31 194 GLU A N 1
ATOM 1500 C CA . GLU A 1 194 ? -49.053 3.941 45.809 1.00 54.31 194 GLU A CA 1
ATOM 1501 C C . GLU A 1 194 ? -48.281 5.121 45.170 1.00 54.31 194 GLU A C 1
ATOM 1503 O O . GLU A 1 194 ? -47.043 5.146 45.199 1.00 54.31 194 GLU A O 1
ATOM 1508 N N . PRO A 1 195 ? -48.984 6.156 44.666 1.00 51.12 195 PRO A N 1
ATOM 1509 C CA . PRO A 1 195 ? -48.446 7.160 43.736 1.00 51.12 195 PRO A CA 1
ATOM 1510 C C . PRO A 1 195 ? -47.256 7.980 44.259 1.00 51.12 195 PRO A C 1
ATOM 1512 O O . PRO A 1 195 ? -46.473 8.502 43.467 1.00 51.12 195 PRO A O 1
ATOM 1515 N N . TYR A 1 196 ? -47.077 8.084 45.578 1.00 45.94 196 TYR A N 1
ATOM 1516 C CA . TYR A 1 196 ? -45.964 8.828 46.176 1.00 45.94 196 TYR A CA 1
ATOM 1517 C C . TYR A 1 196 ? -44.628 8.066 46.172 1.00 45.94 196 TYR A C 1
ATOM 1519 O O . TYR A 1 196 ? -43.580 8.705 46.078 1.00 45.94 196 TYR A O 1
ATOM 1527 N N . LYS A 1 197 ? -44.636 6.726 46.239 1.00 50.50 197 LYS A N 1
ATOM 1528 C CA . LYS A 1 197 ? -43.403 5.911 46.235 1.00 50.50 197 LYS A CA 1
ATOM 1529 C C . LYS A 1 197 ? -42.802 5.794 44.835 1.00 50.50 197 LYS A C 1
ATOM 1531 O O . LYS A 1 197 ? -41.601 6.009 44.667 1.00 50.50 197 LYS A O 1
ATOM 1536 N N . ALA A 1 198 ? -43.657 5.561 43.837 1.00 48.53 198 ALA A N 1
ATOM 1537 C CA . ALA A 1 198 ? -43.264 5.503 42.431 1.00 48.53 198 ALA A CA 1
ATOM 1538 C C . ALA A 1 198 ? -42.577 6.804 41.971 1.00 48.53 198 ALA A C 1
ATOM 1540 O O . ALA A 1 198 ? -41.570 6.769 41.268 1.00 48.53 198 ALA A O 1
ATOM 1541 N N . TYR A 1 199 ? -43.058 7.965 42.431 1.00 49.84 199 TYR A N 1
ATOM 1542 C CA . TYR A 1 199 ? -42.506 9.265 42.035 1.00 49.84 199 TYR A CA 1
ATOM 1543 C C . TYR A 1 199 ? -41.064 9.488 42.524 1.00 49.84 199 TYR A C 1
ATOM 1545 O O . TYR A 1 199 ? -40.230 10.013 41.785 1.00 49.84 199 TYR A O 1
ATOM 1553 N N . SER A 1 200 ? -40.745 9.083 43.759 1.00 54.34 200 SER A N 1
ATOM 1554 C CA . SER A 1 200 ? -39.396 9.248 44.319 1.00 54.34 200 SER A CA 1
ATOM 1555 C C . SER A 1 200 ? -38.363 8.309 43.693 1.00 54.34 200 SER A C 1
ATOM 1557 O O . SER A 1 200 ? -37.217 8.712 43.498 1.00 54.34 200 SER A O 1
ATOM 1559 N N . GLU A 1 201 ? -38.762 7.085 43.334 1.00 55.16 201 GLU A N 1
ATOM 1560 C CA . GLU A 1 201 ? -37.863 6.119 42.692 1.00 55.16 201 GLU A CA 1
ATOM 1561 C C . GLU A 1 201 ? -37.544 6.533 41.252 1.00 55.16 201 GLU A C 1
ATOM 1563 O O . GLU A 1 201 ? -36.374 6.577 40.873 1.00 55.16 201 GLU A O 1
ATOM 1568 N N . VAL A 1 202 ? -38.553 6.963 40.482 1.00 54.34 202 VAL A N 1
ATOM 1569 C CA . VAL A 1 202 ? -38.369 7.468 39.109 1.00 54.34 202 VAL A CA 1
ATOM 1570 C C . VAL A 1 202 ? -37.420 8.672 39.067 1.00 54.34 202 VAL A C 1
ATOM 1572 O O . VAL A 1 202 ? -36.573 8.763 38.178 1.00 54.34 202 VAL A O 1
ATOM 1575 N N . MET A 1 203 ? -37.495 9.575 40.050 1.00 57.00 203 MET A N 1
ATOM 1576 C CA . MET A 1 203 ? -36.572 10.714 40.146 1.00 57.00 203 MET A CA 1
ATOM 1577 C C . MET A 1 203 ? -35.135 10.289 40.490 1.00 57.00 203 MET A C 1
ATOM 1579 O O . MET A 1 203 ? -34.186 10.871 39.961 1.00 57.00 203 MET A O 1
ATOM 1583 N N . GLY A 1 204 ? -34.962 9.245 41.309 1.00 62.69 204 GLY A N 1
ATOM 1584 C CA . GLY A 1 204 ? -33.651 8.661 41.610 1.00 62.69 204 GLY A CA 1
ATOM 1585 C C . GLY A 1 204 ? -32.990 8.017 40.386 1.00 62.69 204 GLY A C 1
ATOM 1586 O O . GLY A 1 204 ? -31.800 8.241 40.139 1.00 62.69 204 GLY A O 1
ATOM 1587 N N . TYR A 1 205 ? -33.770 7.292 39.576 1.00 52.38 205 TYR A N 1
ATOM 1588 C CA . TYR A 1 205 ? -33.300 6.708 38.314 1.00 52.38 205 TYR A CA 1
ATOM 1589 C C . TYR A 1 205 ? -32.933 7.778 37.280 1.00 52.38 205 TYR A C 1
ATOM 1591 O O . TYR A 1 205 ? -31.884 7.684 36.645 1.00 52.38 205 TYR A O 1
ATOM 1599 N N . LYS A 1 206 ? -33.726 8.852 37.161 1.00 57.44 206 LYS A N 1
ATOM 1600 C CA . LYS A 1 206 ? -33.418 9.970 36.250 1.00 57.44 206 LYS A CA 1
ATOM 1601 C C . LYS A 1 206 ? -32.091 10.656 36.583 1.00 57.44 206 LYS A C 1
ATOM 1603 O O . LYS A 1 206 ? -31.312 10.972 35.689 1.00 57.44 206 LYS A O 1
ATOM 1608 N N . GLN A 1 207 ? -31.813 10.861 37.868 1.00 62.91 207 GLN A N 1
ATOM 1609 C CA . GLN A 1 207 ? -30.598 11.545 38.311 1.00 62.91 207 GLN A CA 1
ATOM 1610 C C . GLN A 1 207 ? -29.336 10.676 38.186 1.00 62.91 207 GLN A C 1
ATOM 1612 O O . GLN A 1 207 ? -28.239 11.197 37.981 1.00 62.91 207 GLN A O 1
ATOM 1617 N N . SER A 1 208 ? -29.478 9.353 38.293 1.00 54.94 208 SER A N 1
ATOM 1618 C CA . SER A 1 208 ? -28.383 8.418 38.016 1.00 54.94 208 SER A CA 1
ATOM 1619 C C . SER A 1 208 ? -28.111 8.296 36.512 1.00 54.94 208 SER A C 1
ATOM 1621 O O . SER A 1 208 ? -26.948 8.253 36.123 1.00 54.94 208 SER A O 1
ATOM 1623 N N . LEU A 1 209 ? -29.148 8.375 35.672 1.00 55.78 209 LEU A N 1
ATOM 1624 C CA . LEU A 1 209 ? -29.040 8.417 34.208 1.00 55.78 209 LEU A CA 1
ATOM 1625 C C . LEU A 1 209 ? -28.277 9.633 33.678 1.00 55.78 209 LEU A C 1
ATOM 1627 O O . LEU A 1 209 ? -27.417 9.472 32.819 1.00 55.78 209 LEU A O 1
ATOM 1631 N N . GLU A 1 210 ? -28.558 10.829 34.197 1.00 63.69 210 GLU A N 1
ATOM 1632 C CA . GLU A 1 210 ? -27.819 12.050 33.834 1.00 63.69 210 GLU A CA 1
ATOM 1633 C C . GLU A 1 210 ? -26.326 11.912 34.164 1.00 63.69 210 GLU A C 1
ATOM 1635 O O . GLU A 1 210 ? -25.468 12.170 33.324 1.00 63.69 210 GLU A O 1
ATOM 1640 N N . LYS A 1 211 ? -26.000 11.364 35.343 1.00 68.06 211 LYS A N 1
ATOM 1641 C CA . LYS A 1 211 ? -24.609 11.067 35.719 1.00 68.06 211 LYS A CA 1
ATOM 1642 C C . LYS A 1 211 ? -23.944 10.036 34.807 1.00 68.06 211 LYS A C 1
ATOM 1644 O O . LYS A 1 211 ? -22.757 10.163 34.515 1.00 68.06 211 LYS A O 1
ATOM 1649 N N . THR A 1 212 ? -24.676 9.007 34.382 1.00 55.94 212 THR A N 1
ATOM 1650 C CA . THR A 1 212 ? -24.147 7.985 33.471 1.00 55.94 212 THR A CA 1
ATOM 1651 C C . THR A 1 212 ? -23.975 8.533 32.054 1.00 55.94 212 THR A C 1
ATOM 1653 O O . THR A 1 212 ? -22.953 8.247 31.436 1.00 55.94 212 THR A O 1
ATOM 1656 N N . LYS A 1 213 ? -24.894 9.374 31.558 1.00 59.31 213 LYS A N 1
ATOM 1657 C CA . LYS A 1 213 ? -24.745 10.078 30.271 1.00 59.31 213 LYS A CA 1
ATOM 1658 C C . LYS A 1 213 ? -23.510 10.984 30.270 1.00 59.31 213 LYS A C 1
ATOM 1660 O O . LYS A 1 213 ? -22.682 10.849 29.377 1.00 59.31 213 LYS A O 1
ATOM 1665 N N . GLU A 1 214 ? -23.306 11.782 31.319 1.00 63.59 214 GLU A N 1
ATOM 1666 C CA . GLU A 1 214 ? -22.098 12.611 31.486 1.00 63.59 214 GLU A CA 1
ATOM 1667 C C . GLU A 1 214 ? -20.792 11.800 31.602 1.00 63.59 214 GLU A C 1
ATOM 1669 O O . GLU A 1 214 ? -19.702 12.312 31.332 1.00 63.59 214 GLU A O 1
ATOM 1674 N N . GLN A 1 215 ? -20.855 10.548 32.068 1.00 56.31 215 GLN A N 1
ATOM 1675 C CA . GLN A 1 215 ? -19.692 9.659 32.075 1.00 56.31 215 GLN A CA 1
ATOM 1676 C C . GLN A 1 215 ? -19.417 9.087 30.690 1.00 56.31 215 GLN A C 1
ATOM 1678 O O . GLN A 1 215 ? -18.265 9.099 30.276 1.00 56.31 215 GLN A O 1
ATOM 1683 N N . VAL A 1 216 ? -20.447 8.638 29.969 1.00 51.59 216 VAL A N 1
ATOM 1684 C CA . VAL A 1 216 ? -20.317 8.065 28.620 1.00 51.59 216 VAL A CA 1
ATOM 1685 C C . VAL A 1 216 ? -19.820 9.101 27.609 1.00 51.59 216 VAL A C 1
ATOM 1687 O O . VAL A 1 216 ? -18.975 8.783 26.777 1.00 51.59 216 VAL A O 1
ATOM 1690 N N . GLU A 1 217 ? -20.263 10.352 27.727 1.00 58.53 217 GLU A N 1
ATOM 1691 C CA . GLU A 1 217 ? -19.846 11.450 26.844 1.00 58.53 217 GLU A CA 1
ATOM 1692 C C . GLU A 1 217 ? -18.375 11.869 27.051 1.00 58.53 217 GLU A C 1
ATOM 1694 O O . GLU A 1 217 ? -17.764 12.425 26.146 1.00 58.53 217 GLU A O 1
ATOM 1699 N N . ARG A 1 218 ? -17.770 11.539 28.207 1.00 58.56 218 ARG A N 1
ATOM 1700 C CA . ARG A 1 218 ? -16.344 11.782 28.513 1.00 58.56 218 ARG A CA 1
ATOM 1701 C C . ARG A 1 218 ? -15.402 10.636 28.138 1.00 58.56 218 ARG A C 1
ATOM 1703 O O . ARG A 1 218 ? -14.188 10.821 28.177 1.00 58.56 218 ARG A O 1
ATOM 1710 N N . ILE A 1 219 ? -15.931 9.471 27.761 1.00 53.09 219 ILE A N 1
ATOM 1711 C CA . ILE A 1 219 ? -15.124 8.304 27.368 1.00 53.09 219 ILE A CA 1
ATOM 1712 C C . ILE A 1 219 ? -14.229 8.584 26.145 1.00 53.09 219 ILE A C 1
ATOM 1714 O O . ILE A 1 219 ? -13.077 8.157 26.188 1.00 53.09 219 ILE A O 1
ATOM 1718 N N . PRO A 1 220 ? -14.662 9.303 25.086 1.00 53.03 220 PRO A N 1
ATOM 1719 C CA . PRO A 1 220 ? -13.795 9.609 23.944 1.00 53.03 220 PRO A CA 1
ATOM 1720 C C . PRO A 1 220 ? -12.542 10.392 24.360 1.00 53.03 220 PRO A C 1
ATOM 1722 O O . PRO A 1 220 ? -11.429 9.982 24.036 1.00 53.03 220 PRO A O 1
ATOM 1725 N N . ASP A 1 221 ? -12.713 11.432 25.181 1.00 53.53 221 ASP A N 1
ATOM 1726 C CA . ASP A 1 221 ? -11.614 12.257 25.698 1.00 53.53 221 ASP A CA 1
ATOM 1727 C C . ASP A 1 221 ? -10.687 11.468 26.640 1.00 53.53 221 ASP A C 1
ATOM 1729 O O . ASP A 1 221 ? -9.481 11.710 26.703 1.00 53.53 221 ASP A O 1
ATOM 1733 N N . GLU A 1 222 ? -11.226 10.510 27.399 1.00 53.34 222 GLU A N 1
ATOM 1734 C CA . GLU A 1 222 ? -10.466 9.692 28.351 1.00 53.34 222 GLU A CA 1
ATOM 1735 C C . GLU A 1 222 ? -9.691 8.556 27.655 1.00 53.34 222 GLU A C 1
ATOM 1737 O O . GLU A 1 222 ? -8.564 8.231 28.050 1.00 53.34 222 GLU A O 1
ATOM 1742 N N . VAL A 1 223 ? -10.238 8.010 26.564 1.00 51.22 223 VAL A N 1
ATOM 1743 C CA . VAL A 1 223 ? -9.557 7.075 25.653 1.00 51.22 223 VAL A CA 1
ATOM 1744 C C . VAL A 1 223 ? -8.441 7.791 24.882 1.00 51.22 223 VAL A C 1
ATOM 1746 O O . VAL A 1 223 ? -7.315 7.297 24.834 1.00 51.22 223 VAL A O 1
ATOM 1749 N N . GLU A 1 224 ? -8.683 9.002 24.376 1.00 49.53 224 GLU A N 1
ATOM 1750 C CA . GLU A 1 224 ? -7.663 9.808 23.690 1.00 49.53 224 GLU A CA 1
ATOM 1751 C C . GLU A 1 224 ? -6.527 10.232 24.643 1.00 49.53 224 GLU A C 1
ATOM 1753 O O . GLU A 1 224 ? -5.338 10.125 24.324 1.00 49.53 224 GLU A O 1
ATOM 1758 N N . LYS A 1 225 ? -6.865 10.611 25.880 1.00 54.31 225 LYS A N 1
ATOM 1759 C CA . LYS A 1 225 ? -5.887 10.988 26.913 1.00 54.31 225 LYS A CA 1
ATOM 1760 C C . LYS A 1 225 ? -5.086 9.797 27.450 1.00 54.31 225 LYS A C 1
ATOM 1762 O O . LYS A 1 225 ? -3.917 9.964 27.805 1.00 54.31 225 LYS A O 1
ATOM 1767 N N . SER A 1 226 ? -5.670 8.599 27.499 1.00 49.66 226 SER A N 1
ATOM 1768 C CA . SER A 1 226 ? -4.952 7.372 27.882 1.00 49.66 226 SER A CA 1
ATOM 1769 C C . SER A 1 226 ? -4.033 6.856 26.765 1.00 49.66 226 SER A C 1
ATOM 1771 O O . SER A 1 226 ? -2.921 6.413 27.071 1.00 49.66 226 SER A O 1
ATOM 1773 N N . LEU A 1 227 ? -4.408 7.032 25.490 1.00 48.53 227 LEU A N 1
ATOM 1774 C CA . LEU A 1 227 ? -3.520 6.832 24.335 1.00 48.53 227 LEU A CA 1
ATOM 1775 C C . LEU A 1 227 ? -2.319 7.803 24.364 1.00 48.53 227 LEU A C 1
ATOM 1777 O O . LEU A 1 227 ? -1.172 7.373 24.211 1.00 48.53 227 LEU A O 1
ATOM 1781 N N . GLN A 1 228 ? -2.537 9.086 24.685 1.00 48.09 228 GLN A N 1
ATOM 1782 C CA . GLN A 1 228 ? -1.459 10.086 24.812 1.00 48.09 228 GLN A CA 1
ATOM 1783 C C . GLN A 1 228 ? -0.539 9.846 26.031 1.00 48.09 228 GLN A C 1
ATOM 1785 O O . GLN A 1 228 ? 0.687 9.923 25.912 1.00 48.09 228 GLN A O 1
ATOM 1790 N N . GLN A 1 229 ? -1.089 9.485 27.199 1.00 48.97 229 GLN A N 1
ATOM 1791 C CA . GLN A 1 229 ? -0.290 9.181 28.400 1.00 48.97 229 GLN A CA 1
ATOM 1792 C C . GLN A 1 229 ? 0.528 7.886 28.276 1.00 48.97 229 GLN A C 1
ATOM 1794 O O . GLN A 1 229 ? 1.613 7.791 28.861 1.00 48.97 229 GLN A O 1
ATOM 1799 N N . SER A 1 230 ? 0.045 6.901 27.510 1.00 46.50 230 SER A N 1
ATOM 1800 C CA . SER A 1 230 ? 0.817 5.702 27.154 1.00 46.50 230 SER A CA 1
ATOM 1801 C C . SER A 1 230 ? 2.040 6.062 26.291 1.00 46.50 230 SER A C 1
ATOM 1803 O O . SER A 1 230 ? 3.156 5.598 26.556 1.00 46.50 230 SER A O 1
ATOM 1805 N N . GLY A 1 231 ? 1.879 7.001 25.350 1.00 42.12 231 GLY A N 1
ATOM 1806 C CA . GLY A 1 231 ? 2.985 7.567 24.566 1.00 42.12 231 GLY A CA 1
ATOM 1807 C C . GLY A 1 231 ? 4.019 8.329 25.412 1.00 42.12 231 GLY A C 1
ATOM 1808 O O . GLY A 1 231 ? 5.230 8.184 25.219 1.00 42.12 231 GLY A O 1
ATOM 1809 N N . GLU A 1 232 ? 3.578 9.091 26.417 1.00 41.78 232 GLU A N 1
ATOM 1810 C CA . GLU A 1 232 ? 4.462 9.941 27.231 1.00 41.78 232 GLU A CA 1
ATOM 1811 C C . GLU A 1 232 ? 5.220 9.170 28.339 1.00 41.78 232 GLU A C 1
ATOM 1813 O O . GLU A 1 232 ? 6.397 9.447 28.623 1.00 41.78 232 GLU A O 1
ATOM 1818 N N . LYS A 1 233 ? 4.616 8.114 28.913 1.00 43.97 233 LYS A N 1
ATOM 1819 C CA . LYS A 1 233 ? 5.312 7.192 29.840 1.00 43.97 233 LYS A CA 1
ATOM 1820 C C . LYS A 1 233 ? 6.434 6.414 29.146 1.00 43.97 233 LYS A C 1
ATOM 1822 O O . LYS A 1 233 ? 7.468 6.150 29.769 1.00 43.97 233 LYS A O 1
ATOM 1827 N N . THR A 1 234 ? 6.259 6.106 27.863 1.00 43.25 234 THR A N 1
ATOM 1828 C CA . THR A 1 234 ? 7.251 5.407 27.032 1.00 43.25 234 THR A CA 1
ATOM 1829 C C . THR A 1 234 ? 8.439 6.320 26.706 1.00 43.25 234 THR A C 1
ATOM 1831 O O . THR A 1 234 ? 9.595 5.919 26.872 1.00 43.25 234 THR A O 1
ATOM 1834 N N . ARG A 1 235 ? 8.184 7.605 26.416 1.00 41.03 235 ARG A N 1
ATOM 1835 C CA . ARG A 1 235 ? 9.231 8.627 26.223 1.00 41.03 235 ARG A CA 1
ATOM 1836 C C . ARG A 1 235 ? 10.063 8.879 27.492 1.00 41.03 235 ARG A C 1
ATOM 1838 O O . ARG A 1 235 ? 11.276 9.068 27.415 1.00 41.03 235 ARG A O 1
ATOM 1845 N N . THR A 1 236 ? 9.440 8.801 28.670 1.00 42.78 236 THR A N 1
ATOM 1846 C CA . THR A 1 236 ? 10.117 9.028 29.963 1.00 42.78 236 THR A CA 1
ATOM 1847 C C . THR A 1 236 ? 10.952 7.824 30.438 1.00 42.78 236 THR A C 1
ATOM 1849 O O . THR A 1 236 ? 11.938 8.010 31.155 1.00 42.78 236 THR A O 1
ATOM 1852 N N . ARG A 1 237 ? 10.625 6.585 30.025 1.00 37.53 237 ARG A N 1
ATOM 1853 C CA . ARG A 1 237 ? 11.461 5.396 30.312 1.00 37.53 237 ARG A CA 1
ATOM 1854 C C . ARG A 1 237 ? 12.689 5.295 29.403 1.00 37.53 237 ARG A C 1
ATOM 1856 O O . ARG A 1 237 ? 13.762 4.967 29.9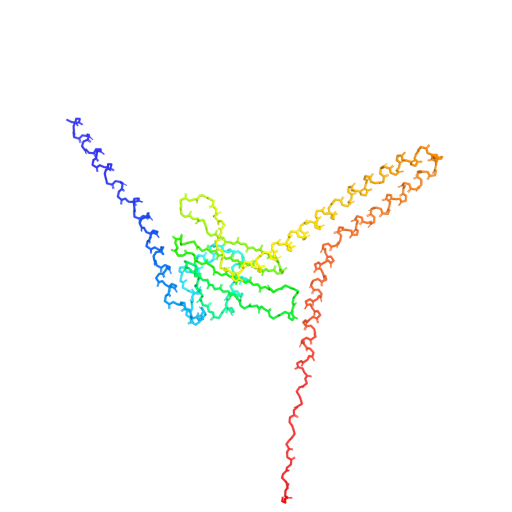03 1.00 37.53 237 ARG A O 1
ATOM 1863 N N . LEU A 1 238 ? 12.571 5.653 28.122 1.00 38.44 238 LEU A N 1
ATOM 1864 C CA . LEU A 1 238 ? 13.709 5.696 27.189 1.00 38.44 238 LEU A CA 1
ATOM 1865 C C . LEU A 1 238 ? 14.725 6.803 27.535 1.00 38.44 238 LEU A C 1
ATOM 1867 O O . LEU A 1 238 ? 15.923 6.614 27.348 1.00 38.44 238 LEU A O 1
ATOM 1871 N N . GLY A 1 239 ? 14.283 7.909 28.145 1.00 35.28 239 GLY A N 1
ATOM 1872 C CA . GLY A 1 239 ? 15.175 8.978 28.615 1.00 35.28 239 GLY A CA 1
ATOM 1873 C C . GLY A 1 239 ? 16.003 8.652 29.869 1.00 35.28 239 GLY A C 1
ATOM 1874 O O . GLY A 1 239 ? 16.968 9.358 30.150 1.00 35.28 239 GLY A O 1
ATOM 1875 N N . LYS A 1 240 ? 15.666 7.598 30.632 1.00 39.97 240 LYS A N 1
ATOM 1876 C CA . LYS A 1 240 ? 16.382 7.227 31.873 1.00 39.97 240 LYS A CA 1
ATOM 1877 C C . LYS A 1 240 ? 17.375 6.071 31.726 1.00 39.97 240 LYS A C 1
ATOM 1879 O O . LYS A 1 240 ? 18.227 5.926 32.596 1.00 39.97 240 LYS A O 1
ATOM 1884 N N . SER A 1 241 ? 17.325 5.302 30.636 1.00 39.72 241 SER A N 1
ATOM 1885 C CA . SER A 1 241 ? 18.305 4.232 30.365 1.00 39.72 241 SER A CA 1
ATOM 1886 C C . SER A 1 241 ? 19.529 4.681 29.556 1.00 39.72 241 SER A C 1
ATOM 1888 O O . SER A 1 241 ? 20.445 3.887 29.372 1.00 39.72 241 SER A O 1
ATOM 1890 N N . ALA A 1 242 ? 19.598 5.944 29.118 1.00 38.03 242 ALA A N 1
ATOM 1891 C CA . ALA A 1 242 ? 20.725 6.474 28.340 1.00 38.03 242 ALA A CA 1
ATOM 1892 C C . ALA A 1 242 ? 21.835 7.153 29.177 1.00 38.03 242 ALA A C 1
ATOM 1894 O O . ALA A 1 242 ? 22.784 7.684 28.605 1.00 38.03 242 ALA A O 1
ATOM 1895 N N . THR A 1 243 ? 21.775 7.110 30.515 1.00 40.00 243 THR A N 1
ATOM 1896 C CA . THR A 1 243 ? 22.797 7.732 31.384 1.00 40.00 243 THR A CA 1
ATOM 1897 C C . THR A 1 243 ? 23.332 6.749 32.424 1.00 40.00 243 THR A C 1
ATOM 1899 O O . THR A 1 243 ? 23.121 6.913 33.620 1.00 40.00 243 THR A O 1
ATOM 1902 N N . SER A 1 244 ? 24.055 5.725 31.974 1.00 37.25 244 SER A N 1
ATOM 1903 C CA . SER A 1 244 ? 25.088 5.069 32.790 1.00 37.25 244 SER A CA 1
ATOM 1904 C C . SER A 1 244 ? 26.074 4.309 31.898 1.00 37.25 244 SER A C 1
ATOM 1906 O O . SER A 1 244 ? 26.078 3.083 31.845 1.00 37.25 244 SER A O 1
ATOM 1908 N N . LEU A 1 245 ? 26.918 5.054 31.183 1.00 34.44 245 LEU A N 1
ATOM 1909 C CA . LEU A 1 245 ? 28.226 4.558 30.757 1.00 34.44 245 LEU A CA 1
ATOM 1910 C C . LEU A 1 245 ? 29.181 4.693 31.953 1.00 34.44 245 LEU A C 1
ATOM 1912 O O . LEU A 1 245 ? 29.401 5.823 32.397 1.00 34.44 245 LEU A O 1
ATOM 1916 N N . PRO A 1 246 ? 29.784 3.614 32.482 1.00 35.25 246 PRO A N 1
ATOM 1917 C CA . PRO A 1 246 ? 30.954 3.769 33.322 1.00 35.25 246 PRO A CA 1
ATOM 1918 C C . PRO A 1 246 ? 32.157 4.085 32.429 1.00 35.25 246 PRO A C 1
ATOM 1920 O O . PRO A 1 246 ? 32.540 3.312 31.550 1.00 35.25 246 PRO A O 1
ATOM 1923 N N . GLN A 1 247 ? 32.720 5.269 32.662 1.00 33.97 247 GLN A N 1
ATOM 1924 C CA . GLN A 1 247 ? 34.004 5.713 32.136 1.00 33.97 247 GLN A CA 1
ATOM 1925 C C . GLN A 1 247 ? 35.115 4.735 32.527 1.00 33.97 247 GLN A C 1
ATOM 1927 O O . GLN A 1 247 ? 35.140 4.198 33.635 1.00 33.97 247 GLN A O 1
ATOM 1932 N N . GLY A 1 248 ? 36.041 4.534 31.591 1.00 33.28 248 GLY A N 1
ATOM 1933 C CA . GLY A 1 248 ? 37.190 3.662 31.752 1.00 33.28 248 GLY A CA 1
ATOM 1934 C C . GLY A 1 248 ? 38.086 4.036 32.930 1.00 33.28 248 GLY A C 1
ATOM 1935 O O . GLY A 1 248 ? 38.246 5.199 33.294 1.00 33.28 248 GLY A O 1
ATOM 1936 N N . THR A 1 249 ? 38.729 3.013 33.478 1.00 34.31 249 THR A N 1
ATOM 1937 C CA . THR A 1 249 ? 39.929 3.154 34.297 1.00 34.31 249 THR A CA 1
ATOM 1938 C C . THR A 1 249 ? 41.005 2.239 33.731 1.00 34.31 249 THR A C 1
ATOM 1940 O O . THR A 1 249 ? 40.807 1.052 33.491 1.00 34.31 249 THR A O 1
ATOM 1943 N N . SER A 1 250 ? 42.133 2.866 33.437 1.00 35.81 250 SER A N 1
ATOM 1944 C CA . SER A 1 250 ? 43.373 2.299 32.936 1.00 35.81 250 SER A CA 1
ATOM 1945 C C . SER A 1 250 ? 44.217 1.646 34.038 1.00 35.81 250 SER A C 1
ATOM 1947 O O . SER A 1 250 ? 44.236 2.154 35.158 1.00 35.81 250 SER A O 1
ATOM 1949 N N . ALA A 1 251 ? 45.057 0.696 33.593 1.00 34.91 251 ALA A N 1
ATOM 1950 C CA . ALA A 1 251 ? 46.370 0.277 34.130 1.00 34.91 251 ALA A CA 1
ATOM 1951 C C . ALA A 1 251 ? 46.399 -0.817 35.229 1.00 34.91 251 ALA A C 1
ATOM 1953 O O . ALA A 1 251 ? 45.402 -0.987 35.924 1.00 34.91 251 ALA A O 1
ATOM 1954 N N . PRO A 1 252 ? 47.550 -1.495 35.486 1.00 43.25 252 PRO A N 1
ATOM 1955 C CA . PRO A 1 252 ? 48.788 -1.674 34.703 1.00 43.25 252 PRO A CA 1
ATOM 1956 C C . PRO A 1 252 ? 49.253 -3.155 34.590 1.00 43.25 252 PRO A C 1
ATOM 1958 O O . PRO A 1 252 ? 48.619 -4.087 35.070 1.00 43.25 252 PRO A O 1
ATOM 1961 N N . ALA A 1 253 ? 50.410 -3.332 33.949 1.00 40.38 253 ALA A N 1
ATOM 1962 C CA . ALA A 1 253 ? 51.189 -4.558 33.811 1.00 40.38 253 ALA A CA 1
ATOM 1963 C C . ALA A 1 253 ? 51.696 -5.193 35.128 1.00 40.38 253 ALA A C 1
ATOM 1965 O O . ALA A 1 253 ? 52.235 -4.502 35.989 1.00 40.38 253 ALA A O 1
ATOM 1966 N N . SER A 1 254 ? 51.646 -6.526 35.181 1.00 38.81 254 SER A N 1
ATOM 1967 C CA . SER A 1 254 ? 52.611 -7.494 35.752 1.00 38.81 254 SER A CA 1
ATOM 1968 C C . SER A 1 254 ? 52.055 -8.886 35.376 1.00 38.81 254 SER A C 1
ATOM 1970 O O . SER A 1 254 ? 50.845 -9.060 35.332 1.00 38.81 254 SER A O 1
ATOM 1972 N N . GLY A 1 255 ? 52.787 -9.899 34.922 1.00 40.03 255 GLY A N 1
ATOM 1973 C CA . GLY A 1 255 ? 54.113 -10.365 35.286 1.00 40.03 255 GLY A CA 1
ATOM 1974 C C . GLY A 1 255 ? 53.950 -11.799 35.800 1.00 40.03 255 GLY A C 1
ATOM 1975 O O . GLY A 1 255 ? 53.528 -11.953 36.939 1.00 40.03 255 GLY A O 1
ATOM 1976 N N . SER A 1 256 ? 54.234 -12.788 34.937 1.00 37.00 256 SER A N 1
ATOM 1977 C CA . SER A 1 256 ? 54.687 -14.181 35.172 1.00 37.00 256 SER A CA 1
ATOM 1978 C C . SER A 1 256 ? 54.305 -15.067 33.990 1.00 37.00 256 SER A C 1
ATOM 1980 O O . SER A 1 256 ? 53.097 -15.159 33.689 1.00 37.00 256 SER A O 1
#

Organism: Simiduia agarivorans (strain DSM 21679 / JCM 13881 / BCRC 17597 / SA1) (NCBI:txid1117647)

Solvent-accessible surface area (backbone atoms only — not comparable to full-atom values): 14764 Å² total; per-residue (Å²): 115,71,70,61,56,53,53,53,53,55,56,54,59,64,65,64,63,70,71,67,58,59,65,67,61,50,52,60,52,54,50,54,46,54,49,67,59,50,62,81,42,55,75,34,36,43,66,84,70,40,49,68,70,36,62,76,50,33,54,49,48,45,71,66,40,55,89,50,30,65,70,42,47,64,34,43,69,54,23,66,39,26,44,76,58,92,57,34,38,34,37,46,22,49,72,48,70,70,90,79,42,101,40,58,44,38,18,32,45,39,33,32,63,85,74,59,34,49,33,34,45,38,30,54,87,34,38,66,46,79,41,53,50,57,41,90,98,45,96,57,64,56,86,76,86,75,59,77,88,50,46,62,63,50,52,52,17,49,51,49,44,50,52,53,54,51,52,50,52,50,62,68,44,43,63,60,52,51,52,49,54,48,51,57,49,48,62,62,47,65,76,77,52,63,75,73,59,58,55,57,52,55,52,54,54,53,58,51,48,54,55,50,51,62,49,61,73,45,44,64,63,52,52,54,50,50,56,50,49,55,55,51,56,52,55,57,53,62,67,63,74,75,76,77,81,84,77,86,82,85,86,84,94,82,90,134